Protein AF-0000000084652937 (afdb_homodimer)

Radius of gyration: 17.74 Å; Cα contacts (8 Å, |Δi|>4): 341; chains: 2; bounding box: 46×46×36 Å

Organism: NCBI:txid1294263

Sequence (188 aa):
MKVIYKITYPNGKIYIGKDLTDSINYFGSANSKLIEKDFTREERRDFTIRKQILWESETATDEEVSRKEVEYIKYYNSNNPEVGYNQWPKFKGTMKVIYKITYPNGKIYIGKDLTDSINYFGSANSKLIEKDFTREERRDFTIRKQILWESETATDEEVSRKEVEYIKYYNSNNPEVGYNQWPKFKGT

Structure (mmCIF, N/CA/C/O backbone):
data_AF-0000000084652937-model_v1
#
loop_
_entity.id
_entity.type
_entity.pdbx_description
1 polymer 'GIY-YIG domain-containing protein'
#
loop_
_atom_site.group_PDB
_atom_site.id
_atom_site.type_symbol
_atom_site.label_atom_id
_atom_site.label_alt_id
_atom_site.label_comp_id
_atom_site.label_asym_id
_atom_site.label_entity_id
_atom_site.label_seq_id
_atom_site.pdbx_PDB_ins_code
_atom_site.Cartn_x
_atom_site.Cartn_y
_atom_site.Cartn_z
_atom_site.occupancy
_atom_site.B_iso_or_equiv
_atom_site.auth_seq_id
_atom_site.auth_comp_id
_atom_site.auth_asym_id
_atom_site.auth_atom_id
_atom_site.pdbx_PDB_model_num
ATOM 1 N N . MET A 1 1 ? 12.133 10.164 10.008 1 93.44 1 MET A N 1
ATOM 2 C CA . MET A 1 1 ? 11.289 11.242 9.508 1 93.44 1 MET A CA 1
ATOM 3 C C . MET A 1 1 ? 9.812 10.906 9.688 1 93.44 1 MET A C 1
ATOM 5 O O . MET A 1 1 ? 9.383 9.789 9.383 1 93.44 1 MET A O 1
ATOM 9 N N . LYS A 1 2 ? 9.055 11.789 10.336 1 98 2 LYS A N 1
ATOM 10 C CA . LYS A 1 2 ? 7.609 11.617 10.492 1 98 2 LYS A CA 1
ATOM 11 C C . LYS A 1 2 ? 6.852 12.297 9.352 1 98 2 LYS A C 1
ATOM 13 O O . LYS A 1 2 ? 7.227 13.383 8.906 1 98 2 LYS A O 1
ATOM 18 N N . VAL A 1 3 ? 5.793 11.609 8.906 1 98.44 3 VAL A N 1
ATOM 19 C CA . VAL A 1 3 ? 5.137 12.172 7.727 1 98.44 3 VAL A CA 1
ATOM 20 C C . VAL A 1 3 ? 3.621 12.109 7.902 1 98.44 3 VAL A C 1
ATOM 22 O O . VAL A 1 3 ? 3.111 11.297 8.68 1 98.44 3 VAL A O 1
ATOM 25 N N . ILE A 1 4 ? 2.947 13.023 7.238 1 98.69 4 ILE A N 1
ATOM 26 C CA . ILE A 1 4 ? 1.533 12.938 6.891 1 98.69 4 ILE A CA 1
ATOM 27 C C . ILE A 1 4 ? 1.386 12.594 5.41 1 98.69 4 ILE A C 1
ATOM 29 O O . ILE A 1 4 ? 2.055 13.188 4.559 1 98.69 4 ILE A O 1
ATOM 33 N N . TYR A 1 5 ? 0.567 11.672 5.184 1 98.75 5 TYR A N 1
ATOM 34 C CA . TYR A 1 5 ? 0.435 11.242 3.795 1 98.75 5 TYR A CA 1
ATOM 35 C C . TYR A 1 5 ? -1.03 11.188 3.379 1 98.75 5 TYR A C 1
ATOM 37 O O . TYR A 1 5 ? -1.924 11.188 4.23 1 98.75 5 TYR A O 1
ATOM 45 N N . LYS A 1 6 ? -1.216 11.219 2.111 1 98.88 6 LYS A N 1
ATOM 46 C CA . LYS A 1 6 ? -2.506 11.047 1.451 1 98.88 6 LYS A CA 1
ATOM 47 C C . LYS A 1 6 ? -2.48 9.859 0.494 1 98.88 6 LYS A C 1
ATOM 49 O O . LYS A 1 6 ? -1.618 9.781 -0.384 1 98.88 6 LYS A O 1
ATOM 54 N N . ILE A 1 7 ? -3.344 8.945 0.73 1 98.75 7 ILE A N 1
ATOM 55 C CA . ILE A 1 7 ? -3.574 7.875 -0.233 1 98.75 7 ILE A CA 1
ATOM 56 C C . ILE A 1 7 ? -4.758 8.234 -1.131 1 98.75 7 ILE A C 1
ATOM 58 O O . ILE A 1 7 ? -5.789 8.703 -0.649 1 98.75 7 ILE A O 1
ATOM 62 N N . THR A 1 8 ? -4.582 8.102 -2.398 1 98.88 8 THR A N 1
ATOM 63 C CA . THR A 1 8 ? -5.676 8.219 -3.355 1 98.88 8 THR A CA 1
ATOM 64 C C . THR A 1 8 ? -6.012 6.867 -3.971 1 98.88 8 THR A C 1
ATOM 66 O O . THR A 1 8 ? -5.125 6.164 -4.461 1 98.88 8 THR A O 1
ATOM 69 N N . TYR A 1 9 ? -7.25 6.57 -3.926 1 98.69 9 TYR A N 1
ATOM 70 C CA . TYR A 1 9 ? -7.73 5.289 -4.426 1 98.69 9 TYR A CA 1
ATOM 71 C C . TYR A 1 9 ? -8.281 5.426 -5.84 1 98.69 9 TYR A C 1
ATOM 73 O O . TYR A 1 9 ? -8.461 6.539 -6.34 1 98.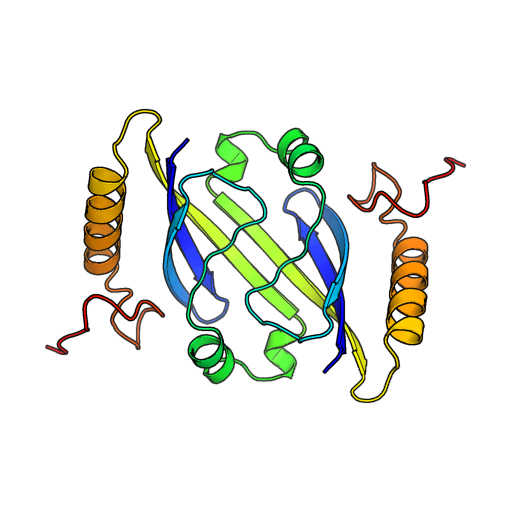69 9 TYR A O 1
ATOM 81 N N . PRO A 1 10 ? -8.555 4.289 -6.516 1 98.5 10 PRO A N 1
ATOM 82 C CA . PRO A 1 10 ? -8.992 4.328 -7.914 1 98.5 10 PRO A CA 1
ATOM 83 C C . PRO A 1 10 ? -10.305 5.094 -8.102 1 98.5 10 PRO A C 1
ATOM 85 O O . PRO A 1 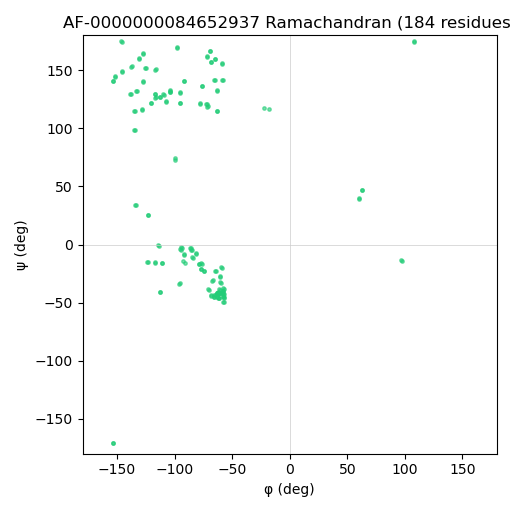10 ? -10.531 5.68 -9.156 1 98.5 10 PRO A O 1
ATOM 88 N N . ASN A 1 11 ? -11.141 5.145 -7.129 1 98.38 11 ASN A N 1
ATOM 89 C CA . ASN A 1 11 ? -12.422 5.824 -7.242 1 98.38 11 ASN A CA 1
ATOM 90 C C . ASN A 1 11 ? -12.305 7.312 -6.93 1 98.38 11 ASN A C 1
ATOM 92 O O . ASN A 1 11 ? -13.305 8.031 -6.922 1 98.38 11 ASN A O 1
ATOM 96 N N . GLY A 1 12 ? -11.125 7.711 -6.562 1 98.69 12 GLY A N 1
ATOM 97 C CA . GLY A 1 12 ? -10.875 9.117 -6.301 1 98.69 12 GLY A CA 1
ATOM 98 C C . GLY A 1 12 ? -10.961 9.477 -4.828 1 98.69 12 GLY A C 1
ATOM 99 O O . GLY A 1 12 ? -10.531 10.555 -4.418 1 98.69 12 GLY A O 1
ATOM 100 N N . LYS A 1 13 ? -11.516 8.547 -4.031 1 98.69 13 LYS A N 1
ATOM 101 C CA . LYS A 1 13 ? -11.547 8.82 -2.598 1 98.69 13 LYS A CA 1
ATOM 102 C C . LYS A 1 13 ? -10.141 8.805 -2 1 98.69 13 LYS A C 1
ATOM 104 O O . LYS A 1 13 ? -9.219 8.234 -2.586 1 98.69 13 LYS A O 1
ATOM 109 N N . ILE A 1 14 ? -10.031 9.477 -0.889 1 98.88 14 ILE A N 1
ATOM 110 C CA . ILE A 1 14 ? -8.703 9.648 -0.315 1 98.88 14 ILE A CA 1
ATOM 111 C C . ILE A 1 14 ? -8.711 9.195 1.144 1 98.88 14 ILE A C 1
ATOM 113 O O . ILE A 1 14 ? -9.773 8.984 1.73 1 98.88 14 ILE A O 1
ATOM 117 N N . TYR A 1 15 ? -7.562 8.992 1.696 1 98.88 15 TYR A N 1
ATOM 118 C CA . TYR A 1 15 ? -7.289 8.75 3.109 1 98.88 15 TYR A CA 1
ATOM 119 C C . TYR A 1 15 ? -6.051 9.508 3.566 1 98.88 15 TYR A C 1
ATOM 121 O O . TYR A 1 15 ? -5.02 9.492 2.893 1 98.88 15 TYR A O 1
ATOM 129 N N . ILE A 1 16 ? -6.25 10.18 4.617 1 98.88 16 ILE A N 1
ATOM 130 C CA . ILE A 1 16 ? -5.133 10.898 5.227 1 98.88 16 ILE A CA 1
ATOM 131 C C . ILE A 1 16 ? -4.652 10.148 6.469 1 98.88 16 ILE A C 1
ATOM 133 O O . ILE A 1 16 ? -5.457 9.797 7.336 1 98.88 16 ILE A O 1
ATOM 137 N N . GLY A 1 17 ? -3.371 9.945 6.562 1 98.44 17 GLY A N 1
ATOM 138 C CA . GLY A 1 17 ? -2.803 9.289 7.73 1 98.44 17 GLY A CA 1
ATOM 139 C C . GLY A 1 17 ? -1.423 9.805 8.094 1 98.44 17 GLY A C 1
ATOM 140 O O . GLY A 1 17 ? -0.897 10.703 7.43 1 98.44 17 GLY A O 1
ATOM 141 N N . LYS A 1 18 ? -0.921 9.312 9.203 1 98.25 18 LYS A N 1
ATOM 142 C CA . LYS A 1 18 ? 0.437 9.641 9.633 1 98.25 18 LYS A CA 1
ATOM 143 C C . LYS A 1 18 ? 1.312 8.391 9.672 1 98.25 18 LYS A C 1
ATOM 145 O O . LYS A 1 18 ? 0.808 7.273 9.836 1 98.25 18 LYS A O 1
ATOM 150 N N . ASP A 1 19 ? 2.551 8.508 9.461 1 97.31 19 ASP A N 1
ATOM 151 C CA . ASP A 1 19 ? 3.58 7.484 9.586 1 97.31 19 ASP A CA 1
ATOM 152 C C . ASP A 1 19 ? 4.801 8.016 10.328 1 97.31 19 ASP A C 1
ATOM 154 O O . ASP A 1 19 ? 5.512 8.891 9.82 1 97.31 19 ASP A O 1
ATOM 158 N N . LEU A 1 20 ? 5.066 7.484 11.469 1 96.5 20 LEU A N 1
ATOM 159 C CA . LEU A 1 20 ? 6.133 7.988 12.328 1 96.5 20 LEU A CA 1
ATOM 160 C C . LEU A 1 20 ? 7.473 7.379 11.938 1 96.5 20 LEU A C 1
ATOM 162 O O . LEU A 1 20 ? 8.516 7.77 12.477 1 96.5 20 LEU A O 1
ATOM 166 N N . THR A 1 21 ? 7.527 6.457 11.016 1 92.75 21 THR A N 1
ATOM 167 C CA . THR A 1 21 ? 8.75 5.746 10.656 1 92.75 21 THR A CA 1
ATOM 168 C C . THR A 1 21 ? 9.133 6.02 9.211 1 92.75 21 THR A C 1
ATOM 170 O O . THR A 1 21 ? 10.25 5.703 8.781 1 92.75 21 THR A O 1
ATOM 173 N N . ASP A 1 22 ? 8.211 6.551 8.43 1 93.44 22 ASP A N 1
ATOM 174 C CA . ASP A 1 22 ? 8.422 6.875 7.02 1 93.44 22 ASP A CA 1
ATOM 175 C C . ASP A 1 22 ? 8.727 5.621 6.203 1 93.44 22 ASP A C 1
ATOM 177 O O . ASP A 1 22 ? 9.695 5.594 5.438 1 93.44 22 ASP A O 1
ATOM 181 N N . SER A 1 23 ? 7.98 4.633 6.395 1 92.62 23 SER A N 1
ATOM 182 C CA . SER A 1 23 ? 8.164 3.369 5.691 1 92.62 23 SER A CA 1
ATOM 183 C C . SER A 1 23 ? 7.656 3.461 4.254 1 92.62 23 SER A C 1
ATOM 185 O O . SER A 1 23 ? 6.527 3.893 4.012 1 92.62 23 SER A O 1
ATOM 187 N N . ILE A 1 24 ? 8.422 2.924 3.283 1 94.69 24 ILE A N 1
ATOM 188 C CA . ILE A 1 24 ? 8.055 2.994 1.874 1 94.69 24 ILE A CA 1
ATOM 189 C C . ILE A 1 24 ? 6.969 1.963 1.571 1 94.69 24 ILE A C 1
ATOM 191 O O . ILE A 1 24 ? 6.227 2.102 0.597 1 94.69 24 ILE A O 1
ATOM 195 N N . ASN A 1 25 ? 6.805 0.932 2.379 1 93.19 25 ASN A N 1
ATOM 196 C CA . ASN A 1 25 ? 5.84 -0.134 2.141 1 93.19 25 ASN A CA 1
ATOM 197 C C . ASN A 1 25 ? 4.523 0.127 2.873 1 93.19 25 ASN A C 1
ATOM 199 O O . ASN A 1 25 ? 3.559 -0.621 2.709 1 93.19 25 ASN A O 1
ATOM 203 N N . TYR A 1 26 ? 4.477 1.176 3.6 1 93.94 26 TYR A N 1
ATOM 204 C CA . TYR A 1 26 ? 3.277 1.453 4.379 1 93.94 26 TYR A CA 1
ATOM 205 C C . TYR A 1 26 ? 2.344 2.395 3.627 1 93.94 26 TYR A C 1
ATOM 207 O O . TYR A 1 26 ? 2.695 3.547 3.363 1 93.94 26 TYR A O 1
ATOM 215 N N . PHE A 1 27 ? 1.135 1.929 3.406 1 94.88 27 PHE A N 1
ATOM 216 C CA . PHE A 1 27 ? 0.186 2.719 2.631 1 94.88 27 PHE A CA 1
ATOM 217 C C . PHE A 1 27 ? -1.087 2.975 3.428 1 94.88 27 PHE A C 1
ATOM 219 O O . PHE A 1 27 ? -2.174 3.082 2.857 1 94.88 27 PHE A O 1
ATOM 226 N N . GLY A 1 28 ? -0.965 2.943 4.73 1 90.31 28 GLY A N 1
ATOM 227 C CA . GLY A 1 28 ? -2.064 3.41 5.562 1 90.31 28 GLY A CA 1
ATOM 228 C C . GLY A 1 28 ? -2.795 2.287 6.273 1 90.31 28 GLY A C 1
ATOM 229 O O . GLY A 1 28 ? -2.508 1.109 6.043 1 90.31 28 GLY A O 1
ATOM 230 N N . SER A 1 29 ? -3.715 2.748 7.113 1 92.75 29 SER A N 1
ATOM 231 C CA . SER A 1 29 ? -4.504 1.842 7.941 1 92.75 29 SER A CA 1
ATOM 232 C C . SER A 1 29 ? -5.984 2.199 7.898 1 92.75 29 SER A C 1
ATOM 234 O O . SER A 1 29 ? -6.672 2.145 8.922 1 92.75 29 SER A O 1
ATOM 236 N N . ALA A 1 30 ? -6.324 2.652 6.734 1 96.38 30 ALA A N 1
ATOM 237 C CA . ALA A 1 30 ? -7.754 2.902 6.57 1 96.38 30 ALA A CA 1
ATOM 238 C C . ALA A 1 30 ? -8.562 1.63 6.801 1 96.38 30 ALA A C 1
ATOM 240 O O . ALA A 1 30 ? -8.031 0.522 6.691 1 96.38 30 ALA A O 1
ATOM 241 N N . ASN A 1 31 ? -9.867 1.858 7.184 1 97 31 ASN A N 1
ATOM 242 C CA . ASN A 1 31 ? -10.742 0.712 7.418 1 97 31 ASN A CA 1
ATOM 243 C C . ASN A 1 31 ? -10.945 -0.105 6.145 1 97 31 ASN A C 1
ATOM 245 O O . ASN A 1 31 ? -11.586 0.359 5.199 1 97 31 ASN A O 1
ATOM 249 N N . SER A 1 32 ? -10.477 -1.325 6.141 1 96.38 32 SER A N 1
ATOM 250 C CA . SER A 1 32 ? -10.516 -2.176 4.953 1 96.38 32 SER A CA 1
ATOM 251 C C . SER A 1 32 ? -11.945 -2.439 4.504 1 96.38 32 SER A C 1
ATOM 253 O O . SER A 1 32 ? -12.234 -2.436 3.307 1 96.38 32 SER A O 1
ATOM 255 N N . LYS A 1 33 ? -12.797 -2.684 5.469 1 95.81 33 LYS A N 1
ATOM 256 C CA . LYS A 1 33 ? -14.18 -3.012 5.141 1 95.81 33 LYS A CA 1
ATOM 257 C C . LYS A 1 33 ? -14.859 -1.866 4.395 1 95.81 33 LYS A C 1
ATOM 259 O O . LYS A 1 33 ? -15.641 -2.098 3.469 1 95.81 33 LYS A O 1
ATOM 264 N N . LEU A 1 34 ? -14.531 -0.671 4.812 1 97 34 LEU A N 1
ATOM 265 C CA . LEU A 1 34 ? -15.102 0.497 4.148 1 97 34 LEU A CA 1
ATOM 266 C C . LEU A 1 34 ? -14.609 0.6 2.711 1 97 34 LEU A C 1
ATOM 268 O O . LEU A 1 34 ? -15.391 0.873 1.799 1 97 34 LEU A O 1
ATOM 272 N N . ILE A 1 35 ? -13.32 0.404 2.52 1 97.88 35 ILE A N 1
ATOM 273 C CA . ILE A 1 35 ? -12.742 0.492 1.184 1 97.88 35 ILE A CA 1
ATOM 274 C C . ILE A 1 35 ? -13.305 -0.625 0.305 1 97.88 35 ILE A C 1
ATOM 276 O O . ILE A 1 35 ? -13.711 -0.383 -0.833 1 97.88 35 ILE A O 1
ATOM 280 N N . GLU A 1 36 ? -13.383 -1.808 0.843 1 97.12 36 GLU A N 1
ATOM 281 C CA . GLU A 1 36 ? -13.828 -2.98 0.099 1 97.12 36 GLU A CA 1
ATOM 282 C C . GLU A 1 36 ? -15.25 -2.795 -0.425 1 97.12 36 GLU A C 1
ATOM 284 O O . GLU A 1 36 ? -15.586 -3.283 -1.505 1 97.12 36 GLU A O 1
ATOM 289 N N . LYS A 1 37 ? -16.031 -2.076 0.317 1 97.25 37 LYS A N 1
ATOM 290 C CA . LYS A 1 37 ? -17.422 -1.853 -0.077 1 97.25 37 LYS A CA 1
ATOM 291 C C . LYS A 1 37 ? -17.5 -1.046 -1.37 1 97.25 37 LYS A C 1
ATOM 293 O O . LYS A 1 37 ? -18.484 -1.141 -2.105 1 97.25 37 LYS A O 1
ATOM 298 N N . ASP A 1 38 ? -16.484 -0.311 -1.677 1 98.06 38 ASP A N 1
ATOM 299 C CA . ASP A 1 38 ? -16.547 0.615 -2.805 1 98.06 38 ASP A CA 1
ATOM 300 C C . ASP A 1 38 ? -15.977 -0.025 -4.07 1 98.06 38 ASP A C 1
ATOM 302 O O . ASP A 1 38 ? -15.992 0.585 -5.141 1 98.06 38 ASP A O 1
ATOM 306 N N . PHE A 1 39 ? -15.445 -1.231 -3.986 1 98.12 39 PHE A N 1
ATOM 307 C CA . PHE A 1 39 ? -14.805 -1.869 -5.133 1 98.12 39 PHE A CA 1
ATOM 308 C C . PHE A 1 39 ? -15.281 -3.309 -5.285 1 98.12 39 PHE A C 1
ATOM 310 O O . PHE A 1 39 ? -15.297 -4.07 -4.316 1 98.12 39 PHE A O 1
ATOM 317 N N . THR A 1 40 ? -15.641 -3.648 -6.484 1 97.56 40 THR A N 1
ATOM 318 C CA . THR A 1 40 ? -15.992 -5.035 -6.773 1 97.56 40 THR A CA 1
ATOM 319 C C . THR A 1 40 ? -14.758 -5.93 -6.711 1 97.56 40 THR A C 1
ATOM 321 O O . THR A 1 40 ? -13.625 -5.434 -6.695 1 97.56 40 THR A O 1
ATOM 324 N N . ARG A 1 41 ? -15.016 -7.207 -6.68 1 95.5 41 ARG A N 1
ATOM 325 C CA . ARG A 1 41 ? -13.914 -8.164 -6.691 1 95.5 41 ARG A CA 1
ATOM 326 C C . ARG A 1 41 ? -13.047 -7.984 -7.934 1 95.5 41 ARG A C 1
ATOM 328 O O . ARG A 1 41 ? -11.812 -8.047 -7.852 1 95.5 41 ARG A O 1
ATOM 335 N N . GLU A 1 42 ? -13.664 -7.773 -8.992 1 97.19 42 GLU A N 1
ATOM 336 C CA . GLU A 1 42 ? -12.938 -7.574 -10.25 1 97.19 42 GLU A CA 1
ATOM 337 C C . GLU A 1 42 ? -12.055 -6.332 -10.18 1 97.19 42 GLU A C 1
ATOM 339 O O . GLU A 1 42 ? -10.898 -6.367 -10.609 1 97.19 42 GLU A O 1
ATOM 344 N N . GLU A 1 43 ? -12.57 -5.289 -9.609 1 97.75 43 GLU A N 1
ATOM 345 C CA . GLU A 1 43 ? -11.812 -4.043 -9.484 1 97.75 43 GLU A CA 1
ATOM 346 C C . GLU A 1 43 ? -10.625 -4.203 -8.547 1 97.75 43 GLU A C 1
ATOM 348 O O . GLU A 1 43 ? -9.578 -3.588 -8.75 1 97.75 43 GLU A O 1
ATOM 353 N N . ARG A 1 44 ? -10.773 -5.039 -7.609 1 96.94 44 ARG A N 1
ATOM 354 C CA . ARG A 1 44 ? -9.727 -5.238 -6.613 1 96.94 44 ARG A CA 1
ATOM 355 C C . ARG A 1 44 ? -8.594 -6.082 -7.18 1 96.94 44 ARG A C 1
ATOM 357 O O . ARG A 1 44 ? -7.504 -6.141 -6.598 1 96.94 44 ARG A O 1
ATOM 364 N N . ARG A 1 45 ? -8.82 -6.75 -8.273 1 97.38 45 ARG A N 1
ATOM 365 C CA . ARG A 1 45 ? -7.812 -7.621 -8.859 1 97.38 45 ARG A CA 1
ATOM 366 C C . ARG A 1 45 ? -6.715 -6.809 -9.539 1 97.38 45 ARG A C 1
ATOM 368 O O . ARG A 1 45 ? -5.652 -7.34 -9.859 1 97.38 45 ARG A O 1
ATOM 375 N N . ASP A 1 46 ? -7.031 -5.66 -9.883 1 98.31 46 ASP A N 1
ATOM 376 C CA . ASP A 1 46 ? -6.109 -4.676 -10.438 1 98.31 46 ASP A CA 1
ATOM 377 C C . ASP A 1 46 ? -6.309 -3.309 -9.789 1 98.31 46 ASP A C 1
ATOM 379 O O . ASP A 1 46 ? -7.219 -2.564 -10.164 1 98.31 46 ASP A O 1
ATOM 383 N N . PHE A 1 47 ? -5.453 -3.021 -8.82 1 98.31 47 PHE A N 1
ATOM 384 C CA . PHE A 1 47 ? -5.676 -1.946 -7.863 1 98.31 47 PHE A CA 1
ATOM 385 C C . PHE A 1 47 ? -4.461 -1.026 -7.793 1 98.31 47 PHE 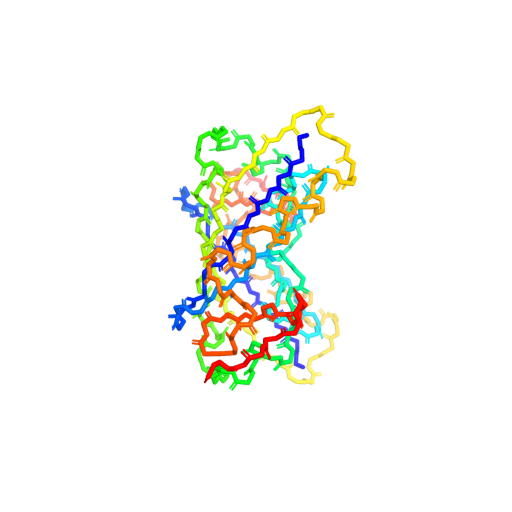A C 1
ATOM 387 O O . PHE A 1 47 ? -3.365 -1.465 -7.438 1 98.31 47 PHE A O 1
ATOM 394 N N . THR A 1 48 ? -4.66 0.248 -8.18 1 98.5 48 THR A N 1
ATOM 395 C CA . THR A 1 48 ? -3.576 1.226 -8.156 1 98.5 48 THR A CA 1
ATOM 396 C C . THR A 1 48 ? -3.848 2.303 -7.109 1 98.5 48 THR A C 1
ATOM 398 O O . THR A 1 48 ? -4.938 2.877 -7.07 1 98.5 48 THR A O 1
ATOM 401 N N . ILE A 1 49 ? -2.859 2.51 -6.234 1 98.5 49 ILE A N 1
ATOM 402 C CA . ILE A 1 49 ? -3.018 3.594 -5.27 1 98.5 49 ILE A CA 1
ATOM 403 C C . ILE A 1 49 ? -1.822 4.539 -5.355 1 98.5 49 ILE A C 1
ATOM 405 O O . ILE A 1 49 ? -0.738 4.145 -5.789 1 98.5 49 ILE A O 1
ATOM 409 N N . ARG A 1 50 ? -2.104 5.727 -5.027 1 98.75 50 ARG A N 1
ATOM 410 C CA . ARG A 1 50 ? -1.096 6.781 -4.996 1 98.75 50 ARG A CA 1
ATOM 411 C C . ARG A 1 50 ? -0.911 7.324 -3.584 1 98.75 50 ARG A C 1
ATOM 413 O O . ARG A 1 50 ? -1.888 7.641 -2.902 1 98.75 50 ARG A O 1
ATOM 420 N N . LYS A 1 51 ? 0.346 7.328 -3.107 1 98.62 51 LYS A N 1
ATOM 421 C CA . LYS A 1 51 ? 0.703 7.926 -1.823 1 98.62 51 LYS A CA 1
ATOM 422 C C . LYS A 1 51 ? 1.475 9.227 -2.018 1 98.62 51 LYS A C 1
ATOM 424 O O . LYS A 1 51 ? 2.521 9.242 -2.668 1 98.62 51 LYS A O 1
ATOM 429 N N . GLN A 1 52 ? 0.955 10.297 -1.458 1 98.75 52 GLN A N 1
ATOM 430 C CA . GLN A 1 52 ? 1.626 11.586 -1.479 1 98.75 52 GLN A CA 1
ATOM 431 C C . GLN A 1 52 ? 1.979 12.047 -0.068 1 98.75 52 GLN A C 1
ATOM 433 O O . GLN A 1 52 ? 1.139 12.008 0.832 1 98.75 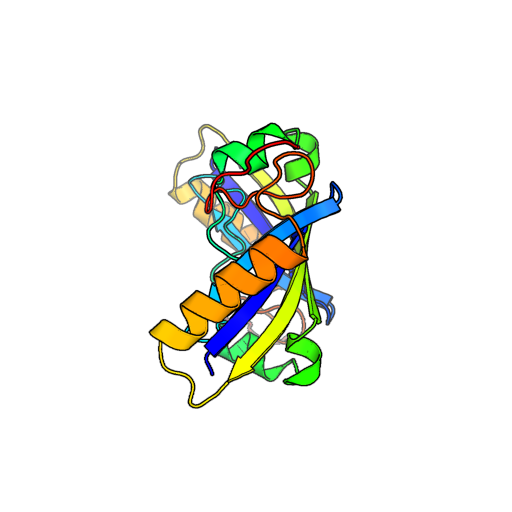52 GLN A O 1
ATOM 438 N N . ILE A 1 53 ? 3.17 12.406 0.104 1 98.56 53 ILE A N 1
ATOM 439 C CA . ILE A 1 53 ? 3.562 13.016 1.369 1 98.56 53 ILE A CA 1
ATOM 440 C C . ILE A 1 53 ? 3.115 14.477 1.398 1 98.56 53 ILE A C 1
ATOM 442 O O . ILE A 1 53 ? 3.512 15.273 0.542 1 98.56 53 ILE A O 1
ATOM 446 N N . LEU A 1 54 ? 2.354 14.812 2.312 1 98.62 54 LEU A N 1
ATOM 447 C CA . LEU A 1 54 ? 1.781 16.156 2.42 1 98.62 54 LEU A CA 1
ATOM 448 C C . LEU A 1 54 ? 2.617 17.031 3.348 1 98.62 54 LEU A C 1
ATOM 450 O O . LEU A 1 54 ? 2.629 18.25 3.205 1 98.62 54 LEU A O 1
ATOM 454 N N . TRP A 1 55 ? 3.189 16.469 4.328 1 98.5 55 TRP A N 1
ATOM 455 C CA . TRP A 1 55 ? 3.963 17.141 5.375 1 98.5 55 TRP A CA 1
ATOM 456 C C . TRP A 1 55 ? 5 16.188 5.969 1 98.5 55 TRP A C 1
ATOM 458 O O . TRP A 1 55 ? 4.738 14.992 6.125 1 98.5 55 TRP A O 1
ATOM 468 N N . GLU A 1 56 ? 6.141 16.656 6.258 1 98.19 56 GLU A N 1
ATOM 469 C CA . GLU A 1 56 ? 7.164 15.836 6.898 1 98.19 56 GLU A CA 1
ATOM 470 C C . GLU A 1 56 ? 8.016 16.656 7.855 1 98.19 56 GLU A C 1
ATOM 472 O O . GLU A 1 56 ? 8.188 17.859 7.656 1 98.19 56 GLU A O 1
ATOM 477 N N . SER A 1 57 ? 8.477 16.016 8.898 1 98.06 57 SER A N 1
ATOM 478 C CA . SER A 1 57 ? 9.32 16.656 9.898 1 98.06 57 SER A CA 1
ATOM 479 C C . SER A 1 57 ? 10.258 15.656 10.562 1 98.06 57 SER A C 1
ATOM 481 O O . SER A 1 57 ? 9.844 14.547 10.906 1 98.06 57 SER A O 1
ATOM 483 N N . GLU A 1 58 ? 11.438 16.125 10.852 1 97.06 58 GLU A N 1
ATOM 484 C CA . GLU A 1 58 ? 12.406 15.32 11.586 1 97.06 58 GLU A CA 1
ATOM 485 C C . GLU A 1 58 ? 12.289 15.547 13.094 1 97.06 58 GLU A C 1
ATOM 487 O O . GLU A 1 58 ? 12.758 14.734 13.891 1 97.06 58 GLU A O 1
ATOM 492 N N . THR A 1 59 ? 11.625 16.594 13.453 1 97.69 59 THR A N 1
ATOM 493 C CA . THR A 1 59 ? 11.781 17.031 14.836 1 97.69 59 THR A CA 1
ATOM 494 C C . THR A 1 59 ? 10.43 17.094 15.539 1 97.69 59 THR A C 1
ATOM 496 O O . THR A 1 59 ? 10.359 17.172 16.766 1 97.69 59 THR A O 1
ATOM 499 N N . ALA A 1 60 ? 9.391 17.062 14.758 1 98 60 ALA A N 1
ATOM 500 C CA . ALA A 1 60 ? 8.062 17.203 15.359 1 98 60 ALA A CA 1
ATOM 501 C C . ALA A 1 60 ? 7.816 16.109 16.391 1 98 60 ALA A C 1
ATOM 503 O O . ALA A 1 60 ? 8.219 14.961 16.203 1 98 60 ALA A O 1
ATOM 504 N N . THR A 1 61 ? 7.164 16.5 17.469 1 98.19 61 THR A N 1
ATOM 505 C CA . THR A 1 61 ? 6.715 15.508 18.453 1 98.19 61 THR A CA 1
ATOM 506 C C . THR A 1 61 ? 5.547 14.695 17.891 1 98.19 61 THR A C 1
ATOM 508 O O . THR A 1 61 ? 4.902 15.109 16.938 1 98.19 61 THR A O 1
ATOM 511 N N . ASP A 1 62 ? 5.309 13.562 18.516 1 97.56 62 ASP A N 1
ATOM 512 C CA . ASP A 1 62 ? 4.18 12.742 18.094 1 97.56 62 ASP A CA 1
ATOM 513 C C . ASP A 1 62 ? 2.867 13.523 18.188 1 97.56 62 ASP A C 1
ATOM 515 O O . ASP A 1 62 ? 1.982 13.367 17.344 1 97.56 62 ASP A O 1
ATOM 519 N N . GLU A 1 63 ? 2.758 14.305 19.172 1 97.94 63 GLU A N 1
ATOM 520 C CA . GLU A 1 63 ? 1.559 15.117 19.359 1 97.94 63 GLU A CA 1
ATOM 521 C C . GLU A 1 63 ? 1.389 16.109 18.219 1 97.94 63 GLU A C 1
ATOM 523 O O . GLU A 1 63 ? 0.275 16.328 17.734 1 97.94 63 GLU A O 1
ATOM 528 N N . GLU A 1 64 ? 2.424 16.734 17.875 1 98.25 64 GLU A N 1
ATOM 529 C CA . GLU A 1 64 ? 2.393 17.672 16.75 1 98.25 64 GLU A CA 1
ATOM 530 C C . GLU A 1 64 ? 1.979 16.984 15.453 1 98.25 64 GLU A C 1
ATOM 532 O O . GLU A 1 64 ? 1.194 17.531 14.68 1 98.25 64 GLU A O 1
ATOM 537 N N . VAL A 1 65 ? 2.482 15.844 15.242 1 98.38 65 VAL A N 1
ATOM 538 C CA . VAL A 1 65 ? 2.145 15.07 14.047 1 98.38 65 VAL A CA 1
ATOM 539 C C . VAL A 1 65 ? 0.653 14.742 14.055 1 98.38 65 VAL A C 1
ATOM 541 O O . VAL A 1 65 ? -0.023 14.891 13.031 1 98.38 65 VAL A O 1
ATOM 544 N N . SER A 1 66 ? 0.163 14.367 15.172 1 98.06 66 SER A N 1
ATOM 545 C CA . SER A 1 66 ? -1.255 14.039 15.289 1 98.06 66 SER A CA 1
ATOM 546 C C . SER A 1 66 ? -2.127 15.258 14.992 1 98.06 66 SER A C 1
ATOM 548 O O . SER A 1 66 ? -3.168 15.141 14.344 1 98.06 66 SER A O 1
ATOM 550 N N . ARG A 1 67 ? -1.696 16.328 15.5 1 98.06 67 ARG A N 1
ATOM 551 C CA . ARG A 1 67 ? -2.434 17.562 15.227 1 98.06 67 ARG A CA 1
ATOM 552 C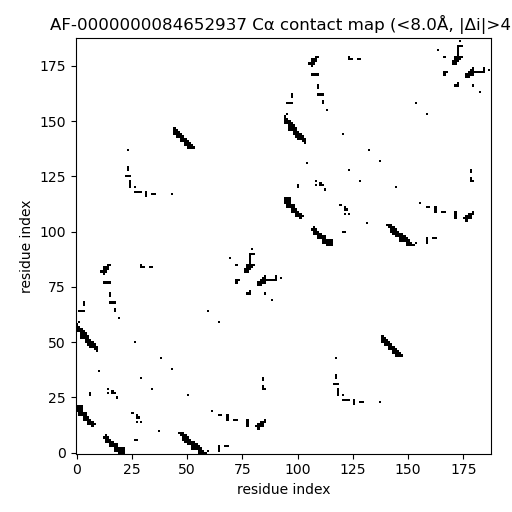 C . ARG A 1 67 ? -2.443 17.875 13.734 1 98.06 67 ARG A C 1
ATOM 554 O O . ARG A 1 67 ? -3.477 18.25 13.18 1 98.06 67 ARG A O 1
ATOM 561 N N . LYS A 1 68 ? -1.291 17.766 13.102 1 98.44 68 LYS A N 1
ATOM 562 C CA . LYS A 1 68 ? -1.193 17.984 11.664 1 98.44 68 LYS A CA 1
ATOM 563 C C . LYS A 1 68 ? -2.115 17.031 10.898 1 98.44 68 LYS A C 1
ATOM 565 O O . LYS A 1 68 ? -2.756 17.438 9.922 1 98.44 68 LYS A O 1
ATOM 570 N N . GLU A 1 69 ? -2.156 15.828 11.359 1 98.5 69 GLU A N 1
ATOM 571 C CA . GLU A 1 69 ? -3.027 14.852 10.711 1 98.5 69 GLU A CA 1
ATOM 572 C C . GLU A 1 69 ? -4.477 15.328 10.695 1 98.5 69 GLU A C 1
ATOM 574 O O . GLU A 1 69 ? -5.129 15.312 9.648 1 98.5 69 GLU A O 1
ATOM 579 N N . VAL A 1 70 ? -4.938 15.75 11.836 1 98.38 70 VAL A N 1
ATOM 580 C CA . VAL A 1 70 ? -6.316 16.203 11.961 1 98.38 70 VAL A CA 1
ATOM 581 C C . VAL A 1 70 ? -6.539 17.438 11.07 1 98.38 70 VAL A C 1
ATOM 583 O O . VAL A 1 70 ? -7.57 17.547 10.406 1 98.38 70 VAL A O 1
ATOM 586 N N . GLU A 1 71 ? -5.617 18.328 11.055 1 98.5 71 GLU A N 1
ATOM 587 C CA . GLU A 1 71 ? -5.695 19.5 10.203 1 98.5 71 GLU A CA 1
ATOM 588 C C . GLU A 1 71 ? -5.855 19.109 8.734 1 98.5 71 GLU A C 1
ATOM 590 O O . GLU A 1 71 ? -6.691 19.688 8.023 1 98.5 71 GLU A O 1
ATOM 595 N N . TYR A 1 72 ? -5.098 18.172 8.289 1 98.81 72 TYR A N 1
ATOM 596 C CA . TYR A 1 72 ? -5.148 17.766 6.891 1 98.81 72 TYR A CA 1
ATOM 597 C C . TYR A 1 72 ? -6.441 17.016 6.594 1 98.81 72 TYR A C 1
ATOM 599 O O . TYR A 1 72 ? -7.02 17.172 5.512 1 98.81 72 TYR A O 1
ATOM 607 N N . ILE A 1 73 ? -6.902 16.172 7.559 1 98.75 73 ILE A N 1
ATOM 608 C CA . ILE A 1 73 ? -8.164 15.469 7.371 1 98.75 73 ILE A CA 1
ATOM 609 C C . ILE A 1 73 ? -9.289 16.484 7.141 1 98.75 73 ILE A C 1
ATOM 611 O O . ILE A 1 73 ? -10.094 16.328 6.219 1 98.75 73 ILE A O 1
ATOM 615 N N . LYS A 1 74 ? -9.297 17.484 7.926 1 98.19 74 LYS A N 1
ATOM 616 C CA . LYS A 1 74 ? -10.32 18.516 7.797 1 98.19 74 LYS A CA 1
ATOM 617 C C . LYS A 1 74 ? -10.141 19.312 6.5 1 98.19 74 LYS A C 1
ATOM 619 O O . LYS A 1 74 ? -11.117 19.594 5.801 1 98.19 74 LYS A O 1
ATOM 624 N N . TYR A 1 75 ? -8.93 19.656 6.215 1 98.5 75 TYR A N 1
ATOM 625 C CA . TYR A 1 75 ? -8.641 20.438 5.02 1 98.5 75 TYR A CA 1
ATOM 626 C C . TYR A 1 75 ? -9.117 19.719 3.766 1 98.5 75 TYR A C 1
ATOM 628 O O . TYR A 1 75 ? -9.734 20.328 2.887 1 98.5 75 TYR A O 1
ATOM 636 N N . TYR A 1 76 ? -8.914 18.469 3.672 1 98.69 76 TYR A N 1
ATOM 637 C CA . TYR A 1 76 ? -9.25 17.688 2.488 1 98.69 76 TYR A CA 1
ATOM 638 C C . TYR A 1 76 ? -10.656 17.109 2.598 1 98.69 76 TYR A C 1
ATOM 640 O O . TYR A 1 76 ? -11.141 16.469 1.667 1 98.69 76 TYR A O 1
ATOM 648 N N . ASN A 1 77 ? -11.227 17.25 3.781 1 98.5 77 ASN A N 1
ATOM 649 C CA . ASN A 1 77 ? -12.562 16.719 4.035 1 98.5 77 ASN A CA 1
ATOM 650 C C . ASN A 1 77 ? -12.617 15.203 3.836 1 98.5 77 ASN A C 1
ATOM 652 O O . ASN A 1 77 ? -13.586 14.688 3.285 1 98.5 77 ASN A O 1
ATOM 656 N N . SER A 1 78 ? -11.57 14.531 4.289 1 98.69 78 SER A N 1
ATOM 657 C CA . SER A 1 78 ? -11.469 13.102 4.02 1 98.69 78 SER A CA 1
ATOM 658 C C . SER A 1 78 ? -12.305 12.289 5.004 1 98.69 78 SER A C 1
ATOM 660 O O . SER A 1 78 ? -12.477 11.078 4.832 1 98.69 78 SER A O 1
ATOM 662 N N . ASN A 1 79 ? -12.836 12.906 6.004 1 98.5 79 ASN A N 1
ATOM 663 C CA . ASN A 1 79 ? -13.766 12.266 6.926 1 98.5 79 ASN A CA 1
ATOM 664 C C . ASN A 1 79 ? -15.195 12.281 6.387 1 98.5 79 ASN A C 1
ATOM 666 O O . ASN A 1 79 ? -16.094 11.672 6.969 1 98.5 79 ASN A O 1
ATOM 670 N N . ASN A 1 80 ? -15.453 13.031 5.348 1 98.44 80 ASN A N 1
ATOM 671 C CA . ASN A 1 80 ? -16.688 12.906 4.574 1 98.44 80 ASN A CA 1
ATOM 672 C C . ASN A 1 80 ? -16.703 11.625 3.756 1 98.44 80 ASN A C 1
ATOM 674 O O . ASN A 1 80 ? -15.867 11.43 2.871 1 98.44 80 ASN A O 1
ATOM 678 N N . PRO A 1 81 ? -17.672 10.773 4.031 1 97.31 81 PRO A N 1
ATOM 679 C CA . PRO A 1 81 ? -17.688 9.477 3.352 1 97.31 81 PRO A CA 1
ATOM 680 C C . PRO A 1 81 ? -17.781 9.609 1.833 1 97.31 81 PRO A C 1
ATOM 682 O O . PRO A 1 81 ? -17.406 8.68 1.11 1 97.31 81 PRO A O 1
ATOM 685 N N . GLU A 1 82 ? -18.203 10.711 1.349 1 97.69 82 GLU A N 1
ATOM 686 C CA . GLU A 1 82 ? -18.25 10.93 -0.094 1 97.69 82 GLU A CA 1
ATOM 687 C C . GLU A 1 82 ? -16.875 11.281 -0.651 1 97.69 82 GLU A C 1
ATOM 689 O O . GLU A 1 82 ? -16.641 11.164 -1.855 1 97.69 82 GLU A O 1
ATOM 694 N N . VAL A 1 83 ? -15.977 11.664 0.275 1 98.56 83 VAL A N 1
ATOM 695 C CA . VAL A 1 83 ? -14.688 12.195 -0.158 1 98.56 83 VAL A CA 1
ATOM 696 C C . VAL A 1 83 ? -13.57 11.219 0.223 1 98.56 83 VAL A C 1
ATOM 698 O O . VAL A 1 83 ? -12.617 11.031 -0.537 1 98.56 83 VAL A O 1
ATOM 701 N N . GLY A 1 84 ? -13.75 10.695 1.425 1 98.62 84 GLY A N 1
ATOM 702 C CA . GLY A 1 84 ? -12.617 9.891 1.865 1 98.62 84 GLY A CA 1
ATOM 703 C C . GLY A 1 84 ? -13.008 8.812 2.861 1 98.62 84 GLY A C 1
ATOM 704 O O . GLY A 1 84 ? -14.195 8.516 3.029 1 98.62 84 GLY A O 1
ATOM 705 N N . TYR A 1 85 ? -11.984 8.156 3.465 1 98.69 85 TYR A N 1
ATOM 706 C CA . TYR A 1 85 ? -12.203 6.961 4.277 1 98.69 85 TYR A CA 1
ATOM 707 C C . TYR A 1 85 ? -11.844 7.227 5.734 1 98.69 85 TYR A C 1
ATOM 709 O O . TYR A 1 85 ? -11.93 6.324 6.574 1 98.69 85 TYR A O 1
ATOM 717 N N . ASN A 1 86 ? -11.383 8.508 6 1 98.56 86 ASN A N 1
ATOM 718 C CA . ASN A 1 86 ? -11.164 8.797 7.41 1 98.56 86 ASN A CA 1
ATOM 719 C C . ASN A 1 86 ? -12.469 8.781 8.203 1 98.56 86 ASN A C 1
ATOM 721 O O . ASN A 1 86 ? -13.5 9.258 7.719 1 98.56 86 ASN A O 1
ATOM 725 N N . GLN A 1 87 ? -12.352 8.242 9.422 1 97.19 87 GLN A N 1
ATOM 726 C CA . GLN A 1 87 ? -13.562 8.109 10.234 1 97.19 87 GLN A CA 1
ATOM 727 C C . GLN A 1 87 ? -13.531 9.055 11.422 1 97.19 87 GLN A C 1
ATOM 729 O O . GLN A 1 87 ? -14.555 9.266 12.078 1 97.19 87 GLN A O 1
ATOM 734 N N . TRP A 1 88 ? -12.344 9.5 11.633 1 94.88 88 TRP A N 1
ATOM 735 C CA . TRP A 1 88 ? -12.195 10.453 12.727 1 94.88 88 TRP A CA 1
ATOM 736 C C . TRP A 1 88 ? -11.477 11.711 12.242 1 94.88 88 TRP A C 1
ATOM 738 O O . TRP A 1 88 ? -10.484 11.633 11.523 1 94.88 88 TRP A O 1
ATOM 748 N N . PRO A 1 89 ? -11.867 12.875 12.672 1 95.31 89 PRO A N 1
ATOM 749 C CA . PRO A 1 89 ? -13.07 13.172 13.445 1 95.31 89 PRO A CA 1
ATOM 750 C C . PRO A 1 89 ? -14.359 12.891 12.672 1 95.31 89 PRO A C 1
ATOM 752 O O . PRO A 1 89 ? -14.328 12.773 11.445 1 95.31 89 PRO A O 1
ATOM 755 N N . LYS A 1 90 ? -15.43 12.727 13.344 1 94.44 90 LYS A N 1
ATOM 756 C CA . LYS A 1 90 ? -16.703 12.422 12.703 1 94.44 90 LYS A CA 1
ATOM 757 C C . LYS A 1 90 ? -17.156 13.562 11.797 1 94.44 90 LYS A C 1
ATOM 759 O O . LYS A 1 90 ? -17.031 14.734 12.156 1 94.44 90 LYS A O 1
ATOM 764 N N . PHE A 1 91 ? -17.531 13.102 10.633 1 92.81 91 PHE A N 1
ATOM 765 C CA . PHE A 1 91 ? -18.062 14.078 9.695 1 92.81 91 PHE A CA 1
ATOM 766 C C . PHE A 1 91 ? -19.453 14.547 10.125 1 92.81 91 PHE A C 1
ATOM 768 O O . PHE A 1 91 ? -20.328 13.734 10.398 1 92.81 91 PHE A O 1
ATOM 775 N N . LYS A 1 92 ? -19.609 15.828 10.352 1 87.19 92 LYS A N 1
ATOM 776 C CA . LYS A 1 92 ? -20.906 16.406 10.664 1 87.19 92 LYS A CA 1
ATOM 777 C C . LYS A 1 92 ? -21.531 17.062 9.43 1 87.19 92 LYS A C 1
ATOM 779 O O . LYS A 1 92 ? -21 18.047 8.906 1 87.19 92 LYS A O 1
ATOM 784 N N . GLY A 1 93 ? -22.031 16.266 8.484 1 71.81 93 GLY A N 1
ATOM 785 C CA . GLY A 1 93 ? -22.688 16.766 7.289 1 71.81 93 GLY A CA 1
ATOM 786 C C . GLY A 1 93 ? -23.234 18.172 7.449 1 71.81 93 GLY A C 1
ATOM 787 O O . GLY A 1 93 ? -23.594 18.578 8.562 1 71.81 93 GLY A O 1
ATOM 788 N N . THR A 1 94 ? -22.719 19.125 6.656 1 52.78 94 THR A N 1
ATOM 789 C CA . THR A 1 94 ? -23.516 20.344 6.621 1 52.78 94 THR A CA 1
ATOM 790 C C . THR A 1 94 ? -24.859 20.078 5.953 1 52.78 94 THR A C 1
AT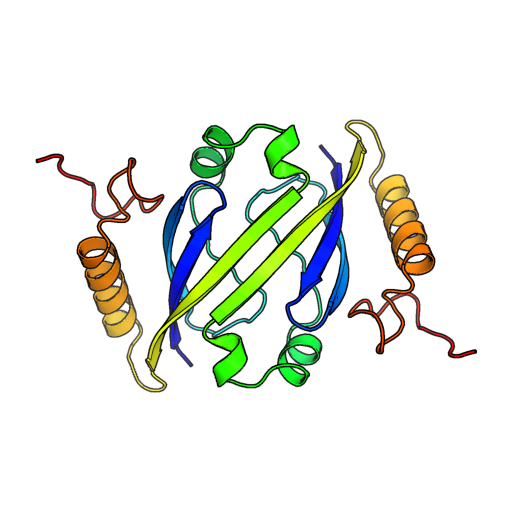OM 792 O O . THR A 1 94 ? -24.984 19.172 5.133 1 52.78 94 THR A O 1
ATOM 795 N N . MET B 1 1 ? -10.047 -15.836 1.074 1 93.38 1 MET B N 1
ATOM 796 C CA . MET B 1 1 ? -9.438 -16.094 -0.229 1 93.38 1 MET B CA 1
ATOM 797 C C . MET B 1 1 ? -7.934 -15.867 -0.185 1 93.38 1 MET B C 1
ATOM 799 O O . MET B 1 1 ? -7.469 -14.875 0.371 1 93.38 1 MET B O 1
ATOM 803 N N . LYS B 1 2 ? -7.145 -16.859 -0.609 1 98 2 LYS B N 1
ATOM 804 C CA . LYS B 1 2 ? -5.691 -16.734 -0.701 1 98 2 LYS B CA 1
ATOM 805 C C . LYS B 1 2 ? -5.273 -16.25 -2.088 1 98 2 LYS B C 1
ATOM 807 O O . LYS B 1 2 ? -5.84 -16.672 -3.096 1 98 2 LYS B O 1
ATOM 812 N N . VAL B 1 3 ? -4.273 -15.367 -2.094 1 98.44 3 VAL B N 1
ATOM 813 C CA . VAL B 1 3 ? -3.949 -14.789 -3.395 1 98.44 3 VAL B CA 1
ATOM 814 C C . VAL B 1 3 ? -2.434 -14.727 -3.568 1 98.44 3 VAL B C 1
ATOM 816 O O . VAL B 1 3 ? -1.689 -14.727 -2.584 1 98.44 3 VAL B O 1
ATOM 819 N N . ILE B 1 4 ? -2.012 -14.766 -4.812 1 98.69 4 ILE B N 1
ATOM 820 C CA . ILE B 1 4 ? -0.704 -14.312 -5.273 1 98.69 4 ILE B CA 1
ATOM 821 C C . ILE B 1 4 ? -0.847 -12.969 -5.984 1 98.69 4 ILE B C 1
ATOM 823 O O . ILE B 1 4 ? -1.736 -12.789 -6.82 1 98.69 4 ILE B O 1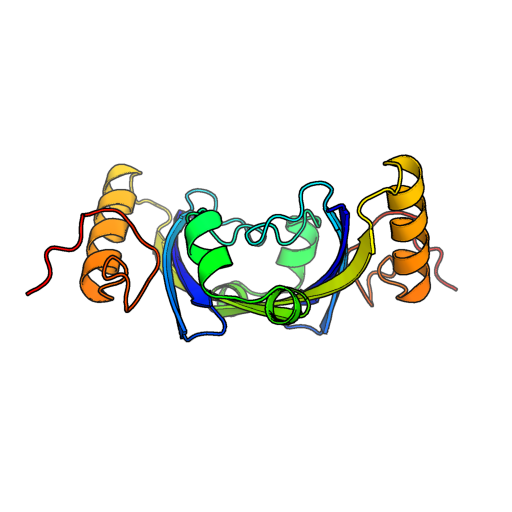
ATOM 827 N N . TYR B 1 5 ? -0.012 -12.109 -5.617 1 98.75 5 TYR B N 1
ATOM 828 C CA . TYR B 1 5 ? -0.141 -10.781 -6.203 1 98.75 5 TYR B CA 1
ATOM 829 C C . TYR B 1 5 ? 1.2 -10.281 -6.73 1 98.75 5 TYR B C 1
ATOM 831 O O . TYR B 1 5 ? 2.25 -10.836 -6.387 1 98.75 5 TYR B O 1
ATOM 839 N N . LYS B 1 6 ? 1.109 -9.336 -7.594 1 98.88 6 LYS B N 1
ATOM 840 C CA . LYS B 1 6 ? 2.238 -8.602 -8.156 1 98.88 6 LYS B CA 1
ATOM 841 C C . LYS B 1 6 ? 2.123 -7.109 -7.867 1 98.88 6 LYS B C 1
ATOM 843 O O . LYS B 1 6 ? 1.105 -6.488 -8.18 1 98.88 6 LYS B O 1
ATOM 848 N N . ILE B 1 7 ? 3.1 -6.602 -7.219 1 98.75 7 ILE B N 1
ATOM 849 C CA . ILE B 1 7 ? 3.221 -5.156 -7.078 1 98.75 7 ILE B CA 1
ATOM 850 C C . ILE B 1 7 ? 4.141 -4.605 -8.164 1 98.75 7 ILE B C 1
ATOM 852 O O . ILE B 1 7 ? 5.203 -5.176 -8.438 1 98.75 7 ILE B O 1
ATOM 856 N N . THR B 1 8 ? 3.709 -3.592 -8.836 1 98.88 8 THR B N 1
ATOM 857 C CA . THR B 1 8 ? 4.551 -2.85 -9.766 1 98.88 8 THR B CA 1
ATOM 858 C C . THR B 1 8 ? 4.879 -1.466 -9.219 1 98.88 8 THR B C 1
ATOM 860 O O . THR B 1 8 ? 3.98 -0.723 -8.82 1 98.88 8 THR B O 1
ATOM 863 N N . TYR B 1 9 ? 6.133 -1.178 -9.219 1 98.69 9 TYR B N 1
ATOM 864 C CA . TYR B 1 9 ? 6.613 0.088 -8.68 1 98.69 9 TYR B CA 1
ATOM 865 C C . TYR B 1 9 ? 6.832 1.107 -9.789 1 98.69 9 TYR B C 1
ATOM 867 O O . TYR B 1 9 ? 6.793 0.762 -10.977 1 98.69 9 TYR B O 1
ATOM 875 N N . PRO B 1 10 ? 7.07 2.389 -9.43 1 98.5 10 PRO B N 1
ATOM 876 C CA . PRO B 1 10 ? 7.195 3.451 -10.43 1 98.5 10 PRO B CA 1
ATOM 877 C C . PRO B 1 10 ? 8.352 3.215 -11.398 1 98.5 10 PRO B C 1
ATOM 879 O O . PRO B 1 10 ? 8.297 3.646 -12.555 1 98.5 10 PRO B O 1
ATOM 882 N N . ASN B 1 11 ? 9.367 2.527 -11.008 1 98.38 11 ASN B N 1
ATOM 883 C CA . ASN B 1 11 ? 10.531 2.293 -11.859 1 98.38 11 ASN B CA 1
ATOM 884 C C . ASN B 1 11 ? 10.328 1.066 -12.75 1 98.38 11 ASN B C 1
ATOM 886 O O . ASN B 1 11 ? 11.234 0.688 -13.5 1 98.38 11 ASN B O 1
ATOM 890 N N . GLY B 1 12 ? 9.227 0.417 -12.562 1 98.69 12 GLY B N 1
ATOM 891 C CA . GLY B 1 12 ? 8.906 -0.733 -13.398 1 98.69 12 GLY B CA 1
ATOM 892 C C . GLY B 1 12 ? 9.266 -2.057 -12.75 1 98.69 12 GLY B C 1
ATOM 893 O O . GLY B 1 12 ? 8.828 -3.115 -13.203 1 98.69 12 GLY B O 1
ATOM 894 N N . LYS B 1 13 ? 10.062 -1.988 -11.68 1 98.75 13 LYS B N 1
ATOM 895 C CA . LYS B 1 13 ? 10.375 -3.23 -10.984 1 98.75 13 LYS B CA 1
ATOM 896 C C . LYS B 1 13 ? 9.141 -3.801 -10.297 1 98.75 13 LYS B C 1
ATOM 898 O O . LYS B 1 13 ? 8.172 -3.078 -10.039 1 98.75 13 LYS B O 1
ATOM 903 N N . ILE B 1 14 ? 9.203 -5.09 -10.07 1 98.88 14 ILE B N 1
ATOM 904 C CA . ILE B 1 14 ? 8.016 -5.762 -9.547 1 98.88 14 ILE B CA 1
ATOM 905 C C . ILE B 1 14 ? 8.375 -6.551 -8.297 1 98.88 14 ILE B C 1
ATOM 907 O O . ILE B 1 14 ? 9.562 -6.75 -7.996 1 98.88 14 ILE B O 1
ATOM 911 N N . TYR B 1 15 ? 7.398 -6.926 -7.551 1 98.88 15 TYR B N 1
ATOM 912 C CA . TYR B 1 15 ? 7.465 -7.848 -6.418 1 98.88 15 TYR B CA 1
ATOM 913 C C . TYR B 1 15 ? 6.285 -8.812 -6.438 1 98.88 15 TYR B C 1
ATOM 915 O O . TYR B 1 15 ? 5.137 -8.398 -6.617 1 98.88 15 TYR B O 1
ATOM 923 N N . ILE B 1 16 ? 6.633 -10.039 -6.324 1 98.88 16 ILE B N 1
ATOM 924 C CA . ILE B 1 16 ? 5.609 -11.07 -6.234 1 98.88 16 ILE B CA 1
ATOM 925 C C . ILE B 1 16 ? 5.48 -11.547 -4.789 1 98.88 16 ILE B C 1
ATOM 927 O O . ILE B 1 16 ? 6.48 -11.883 -4.152 1 98.88 16 ILE B O 1
ATOM 931 N N . GLY B 1 17 ? 4.281 -11.602 -4.309 1 98.44 17 GLY B N 1
ATOM 932 C CA . GLY B 1 17 ? 4.039 -12.094 -2.959 1 98.44 17 GLY B CA 1
ATOM 933 C C . GLY B 1 17 ? 2.73 -12.844 -2.822 1 98.44 17 GLY B C 1
ATOM 934 O O . GLY B 1 17 ? 1.986 -12.992 -3.795 1 98.44 17 GLY B O 1
ATOM 935 N N . LYS B 1 18 ? 2.533 -13.406 -1.65 1 98.31 18 LYS B N 1
ATOM 936 C CA . LYS B 1 18 ? 1.275 -14.07 -1.324 1 98.31 18 LYS B CA 1
ATOM 937 C C . LYS B 1 18 ? 0.557 -13.359 -0.18 1 98.31 18 LYS B C 1
ATOM 939 O O . LYS B 1 18 ? 1.193 -12.703 0.644 1 98.31 18 LYS B O 1
ATOM 944 N N . ASP B 1 19 ? -0.71 -13.414 -0.139 1 97.38 19 ASP B N 1
ATOM 945 C CA . ASP B 1 19 ? -1.58 -12.93 0.928 1 97.38 19 ASP B CA 1
ATOM 946 C C . ASP B 1 19 ? -2.66 -13.953 1.265 1 97.38 19 ASP B C 1
ATOM 948 O O . ASP B 1 19 ? -3.545 -14.227 0.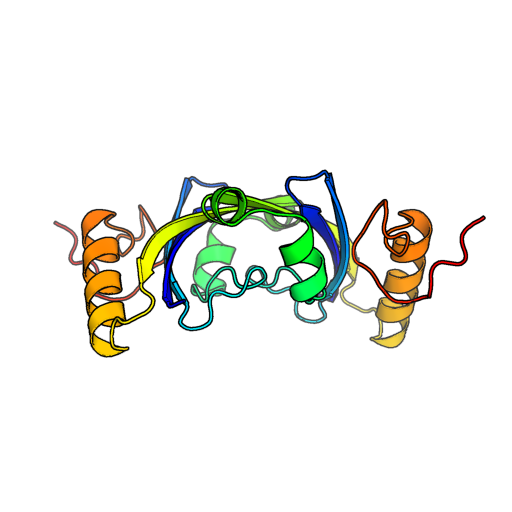45 1 97.38 19 ASP B O 1
ATOM 952 N N . LEU B 1 20 ? -2.605 -14.461 2.447 1 96.56 20 LEU B N 1
ATOM 953 C CA . LEU B 1 20 ? -3.508 -15.539 2.842 1 96.56 20 LEU B CA 1
ATOM 954 C C . LEU B 1 20 ? -4.832 -14.977 3.348 1 96.56 20 LEU B C 1
ATOM 956 O O . LEU B 1 20 ? -5.766 -15.734 3.623 1 96.56 20 LEU B O 1
ATOM 960 N N . THR B 1 21 ? -4.996 -13.688 3.463 1 92.94 21 THR B N 1
ATOM 961 C CA . THR B 1 21 ? -6.191 -13.07 4.035 1 92.94 21 THR B CA 1
ATOM 962 C C . THR B 1 21 ? -6.91 -12.219 2.992 1 92.94 21 THR B C 1
ATOM 964 O O . THR B 1 21 ? -8.055 -11.812 3.199 1 92.94 21 THR B O 1
ATOM 967 N N . ASP B 1 22 ? -6.238 -11.898 1.907 1 93.62 22 ASP B N 1
ATOM 968 C CA . ASP B 1 22 ? -6.781 -11.094 0.819 1 93.62 22 ASP B CA 1
ATOM 969 C C . ASP B 1 22 ? -7.137 -9.688 1.303 1 93.62 22 ASP B C 1
ATOM 971 O O . ASP B 1 22 ? -8.242 -9.203 1.05 1 93.62 22 ASP B O 1
ATOM 975 N N . SER B 1 23 ? -6.27 -9.102 1.997 1 92.75 23 SER B N 1
ATOM 976 C CA . SER B 1 23 ? -6.469 -7.758 2.533 1 92.75 23 SER B CA 1
ATOM 977 C C . SER B 1 23 ? -6.297 -6.699 1.449 1 92.75 23 SER B C 1
ATOM 979 O O . SER B 1 23 ? -5.293 -6.691 0.732 1 92.75 23 SER B O 1
ATOM 981 N N . ILE B 1 24 ? -7.199 -5.691 1.398 1 94.81 24 ILE B N 1
ATOM 982 C CA . ILE B 1 24 ? -7.145 -4.648 0.38 1 94.81 24 ILE B CA 1
ATOM 983 C C . ILE B 1 24 ? -6.055 -3.641 0.729 1 94.81 24 ILE B C 1
ATOM 985 O O . ILE B 1 24 ? -5.555 -2.928 -0.146 1 94.81 24 ILE B O 1
ATOM 989 N N . ASN B 1 25 ? -5.629 -3.545 1.98 1 93.25 25 ASN B N 1
ATOM 990 C CA . ASN B 1 25 ? -4.633 -2.572 2.422 1 93.25 25 ASN B CA 1
ATOM 991 C C . ASN B 1 25 ? -3.227 -3.16 2.402 1 93.25 25 ASN B C 1
ATOM 993 O O . ASN B 1 25 ? -2.25 -2.451 2.65 1 93.25 25 ASN B O 1
ATOM 997 N N . TYR B 1 26 ? -3.131 -4.391 2.066 1 93.94 26 TYR B N 1
ATOM 998 C CA . TYR B 1 26 ? -1.823 -5.039 2.096 1 93.94 26 TYR B CA 1
ATOM 999 C C . TYR B 1 26 ? -1.169 -5.004 0.719 1 93.94 26 TYR B C 1
ATOM 1001 O O . TYR B 1 26 ? -1.676 -5.605 -0.231 1 93.94 26 TYR B O 1
ATOM 1009 N N . PHE B 1 27 ? 0.003 -4.414 0.673 1 94.88 27 PHE B N 1
ATOM 1010 C CA . PHE B 1 27 ? 0.681 -4.266 -0.608 1 94.88 27 PHE B CA 1
ATOM 1011 C C . PHE B 1 27 ? 2.064 -4.902 -0.567 1 94.88 27 PHE B C 1
ATOM 1013 O O . PHE B 1 27 ? 2.986 -4.438 -1.243 1 94.88 27 PHE B O 1
ATOM 1020 N N . GLY B 1 28 ? 2.232 -5.863 0.307 1 90.62 28 GLY B N 1
ATOM 1021 C CA . GLY B 1 28 ? 3.432 -6.684 0.246 1 90.62 28 GLY B CA 1
ATOM 1022 C C . GLY B 1 28 ? 4.402 -6.402 1.376 1 90.62 28 GLY B C 1
ATOM 1023 O O . GLY B 1 28 ? 4.188 -5.488 2.176 1 90.62 28 GLY B O 1
ATOM 1024 N N . SER B 1 29 ? 5.441 -7.238 1.352 1 92.75 29 SER B N 1
ATOM 1025 C CA . SER B 1 29 ? 6.477 -7.18 2.381 1 92.75 29 SER B CA 1
ATOM 1026 C C . SER B 1 29 ? 7.871 -7.234 1.768 1 92.75 29 SER B C 1
ATOM 1028 O O . SER B 1 29 ? 8.766 -7.887 2.307 1 92.75 29 SER B O 1
ATOM 1030 N N . ALA B 1 30 ? 7.906 -6.641 0.619 1 96.38 30 ALA B N 1
ATOM 1031 C CA . ALA B 1 30 ? 9.234 -6.543 0.02 1 96.38 30 ALA B CA 1
ATOM 1032 C C . ALA B 1 30 ? 10.195 -5.793 0.94 1 96.38 30 ALA B C 1
ATOM 1034 O O . ALA B 1 30 ? 9.766 -5.043 1.818 1 96.38 30 ALA B O 1
ATOM 1035 N N . ASN B 1 31 ? 11.523 -6.094 0.73 1 97 31 ASN B N 1
ATOM 1036 C CA . ASN B 1 31 ? 12.531 -5.426 1.546 1 97 31 ASN B CA 1
ATOM 1037 C C . ASN B 1 31 ? 12.539 -3.918 1.311 1 97 31 ASN B C 1
ATOM 1039 O O . ASN B 1 31 ? 12.906 -3.455 0.23 1 97 31 ASN B O 1
ATOM 1043 N N . SER B 1 32 ? 12.195 -3.158 2.311 1 96.31 32 SER B N 1
ATOM 1044 C CA . SER B 1 32 ? 12.055 -1.71 2.191 1 96.31 32 SER B CA 1
ATOM 1045 C C . SER B 1 32 ? 13.375 -1.056 1.803 1 96.31 32 SER B C 1
ATOM 1047 O O . SER B 1 32 ? 13.406 -0.135 0.984 1 96.31 32 SER B O 1
ATOM 1049 N N . LYS B 1 33 ? 14.438 -1.528 2.418 1 95.81 33 LYS B N 1
ATOM 1050 C CA . LYS B 1 33 ? 15.742 -0.929 2.162 1 95.81 33 LYS B CA 1
ATOM 1051 C C . LYS B 1 33 ? 16.125 -1.06 0.692 1 95.81 33 LYS B C 1
ATOM 1053 O O . LYS B 1 33 ? 16.719 -0.138 0.113 1 95.81 33 LYS B O 1
ATOM 1058 N N . LEU B 1 34 ? 15.797 -2.193 0.133 1 96.94 34 LEU B N 1
ATOM 1059 C CA . LEU B 1 34 ? 16.094 -2.414 -1.278 1 96.94 34 LEU B CA 1
ATOM 1060 C C . LEU B 1 34 ? 15.289 -1.461 -2.158 1 96.94 34 LEU B C 1
ATOM 1062 O O . LEU B 1 34 ? 15.836 -0.881 -3.104 1 96.94 34 LEU B O 1
ATOM 1066 N N . ILE B 1 35 ? 14.023 -1.326 -1.85 1 97.88 35 ILE B N 1
ATOM 1067 C CA . ILE B 1 35 ? 13.164 -0.45 -2.639 1 97.88 35 ILE B CA 1
ATOM 1068 C C . ILE B 1 35 ? 13.617 0.999 -2.48 1 97.88 35 ILE B C 1
ATOM 1070 O O . ILE B 1 35 ? 13.75 1.727 -3.469 1 97.88 35 ILE B O 1
ATOM 1074 N N . GLU B 1 36 ? 13.922 1.394 -1.282 1 97.12 36 GLU B N 1
ATOM 1075 C CA . GLU B 1 36 ? 14.305 2.77 -0.978 1 97.12 36 GLU B CA 1
ATOM 1076 C C . GLU B 1 36 ? 15.555 3.18 -1.756 1 97.12 36 GLU B C 1
ATOM 1078 O O . GLU B 1 36 ? 15.695 4.34 -2.15 1 97.12 36 GLU B O 1
ATOM 1083 N N . LYS B 1 37 ? 16.422 2.234 -1.977 1 97.19 37 LYS B N 1
ATOM 1084 C CA . LYS B 1 37 ? 17.656 2.52 -2.689 1 97.19 37 LYS B CA 1
ATOM 1085 C C . LYS B 1 37 ? 17.391 2.953 -4.125 1 97.19 37 LYS B C 1
ATOM 1087 O O . LYS B 1 37 ? 18.188 3.668 -4.73 1 97.19 37 LYS B O 1
ATOM 1092 N N . ASP B 1 38 ? 16.266 2.592 -4.648 1 98.06 38 ASP B N 1
ATOM 1093 C CA . ASP B 1 38 ? 15.984 2.826 -6.062 1 98.06 38 ASP B CA 1
ATOM 1094 C C . ASP B 1 38 ? 15.219 4.133 -6.266 1 98.06 38 ASP B C 1
ATOM 1096 O O . ASP B 1 38 ? 14.945 4.523 -7.402 1 98.06 38 ASP B O 1
ATOM 1100 N N . PHE B 1 39 ? 14.836 4.816 -5.199 1 98.12 39 PHE B N 1
ATOM 1101 C CA . PHE B 1 39 ? 14.023 6.023 -5.312 1 98.12 39 PHE B CA 1
ATOM 1102 C C . PHE B 1 39 ? 14.594 7.141 -4.441 1 98.12 39 PHE B C 1
ATOM 1104 O O . PHE B 1 39 ? 14.891 6.926 -3.266 1 98.12 39 PHE B O 1
ATOM 1111 N N . THR B 1 40 ? 14.719 8.297 -5.035 1 97.56 40 THR B N 1
ATOM 1112 C CA . THR B 1 40 ? 15.133 9.469 -4.266 1 97.56 40 THR B CA 1
ATOM 1113 C C . THR B 1 40 ? 14.031 9.891 -3.293 1 97.56 40 THR B C 1
ATOM 1115 O O . THR B 1 40 ? 12.891 9.438 -3.404 1 97.56 40 THR B O 1
ATOM 1118 N N . ARG B 1 41 ? 14.414 10.734 -2.383 1 95.5 41 ARG B N 1
ATOM 1119 C CA . ARG B 1 41 ? 13.438 11.273 -1.441 1 95.5 41 ARG B CA 1
ATOM 1120 C C . ARG B 1 41 ? 12.305 11.984 -2.174 1 95.5 41 ARG B C 1
ATOM 1122 O O . ARG B 1 41 ? 11.133 11.844 -1.81 1 95.5 41 ARG B O 1
ATOM 1129 N N . GLU B 1 42 ? 12.664 12.695 -3.133 1 97.19 42 GLU B N 1
ATOM 1130 C CA . GLU B 1 42 ? 11.664 13.422 -3.914 1 97.19 42 GLU B CA 1
ATOM 1131 C C . GLU B 1 42 ? 10.703 12.469 -4.605 1 97.19 42 GLU B C 1
ATOM 1133 O O . GLU B 1 42 ? 9.484 12.695 -4.605 1 97.19 42 GLU B O 1
ATOM 1138 N N . GLU B 1 43 ? 11.211 11.391 -5.129 1 97.75 43 GLU B N 1
ATOM 1139 C CA . GLU B 1 43 ? 10.391 10.398 -5.816 1 97.75 43 GLU B CA 1
ATOM 1140 C C . GLU B 1 43 ? 9.453 9.695 -4.84 1 97.75 43 GLU B C 1
ATOM 1142 O O . GLU B 1 43 ? 8.328 9.336 -5.199 1 97.75 43 GLU B O 1
ATOM 1147 N N . ARG B 1 44 ? 9.891 9.562 -3.664 1 97 44 ARG B N 1
ATOM 1148 C CA . ARG B 1 44 ? 9.109 8.859 -2.654 1 97 44 ARG B CA 1
ATOM 1149 C C . ARG B 1 44 ? 7.965 9.727 -2.145 1 97 44 ARG B C 1
ATOM 1151 O O . ARG B 1 44 ? 7.035 9.227 -1.507 1 97 44 ARG B O 1
ATOM 1158 N N . ARG B 1 45 ? 8.023 11 -2.381 1 97.38 45 ARG B N 1
ATOM 1159 C CA . ARG B 1 45 ? 7.004 11.922 -1.887 1 97.38 45 ARG B CA 1
ATOM 1160 C C . ARG B 1 45 ? 5.711 11.789 -2.686 1 97.38 45 ARG B C 1
ATOM 1162 O O . ARG B 1 45 ? 4.66 12.266 -2.26 1 97.38 45 ARG B O 1
ATOM 1169 N N . ASP B 1 46 ? 5.828 11.312 -3.83 1 98.31 46 ASP B N 1
ATOM 1170 C CA . ASP B 1 46 ? 4.711 10.984 -4.715 1 98.31 46 ASP B CA 1
ATOM 1171 C C . ASP B 1 46 ? 4.918 9.617 -5.367 1 98.31 46 ASP B C 1
ATOM 1173 O O . ASP B 1 46 ? 5.648 9.5 -6.355 1 98.31 46 ASP B O 1
ATOM 1177 N N . PHE B 1 47 ? 4.273 8.625 -4.781 1 98.31 47 PHE B N 1
ATOM 1178 C CA . PHE B 1 47 ? 4.59 7.219 -5.023 1 98.31 47 PHE B CA 1
ATOM 1179 C C . PHE B 1 47 ? 3.34 6.438 -5.398 1 98.31 47 PHE B C 1
ATOM 1181 O O . PHE B 1 47 ? 2.393 6.355 -4.613 1 98.31 47 PHE B O 1
ATOM 1188 N N . THR B 1 48 ? 3.318 5.914 -6.645 1 98.44 48 THR B N 1
ATOM 1189 C CA . THR B 1 48 ? 2.178 5.145 -7.125 1 98.44 48 THR B CA 1
ATOM 1190 C C . THR B 1 48 ? 2.559 3.682 -7.328 1 98.44 48 THR B C 1
ATOM 1192 O O . THR B 1 48 ? 3.57 3.379 -7.965 1 98.44 48 THR B O 1
ATOM 1195 N N . ILE B 1 49 ? 1.771 2.795 -6.711 1 98.5 49 ILE B N 1
ATOM 1196 C CA . ILE B 1 49 ? 2.025 1.376 -6.945 1 98.5 49 ILE B CA 1
ATOM 1197 C C . ILE B 1 49 ? 0.751 0.701 -7.445 1 98.5 49 ILE B C 1
ATOM 1199 O O . ILE B 1 49 ? -0.356 1.182 -7.191 1 98.5 49 ILE B O 1
ATOM 1203 N N . ARG B 1 50 ? 0.967 -0.303 -8.188 1 98.75 50 ARG B N 1
ATOM 1204 C CA . ARG B 1 50 ? -0.111 -1.121 -8.734 1 98.75 50 ARG B CA 1
ATOM 1205 C C . ARG B 1 50 ? -0.038 -2.549 -8.203 1 98.75 50 ARG B C 1
ATOM 1207 O O . ARG B 1 50 ? 1.027 -3.17 -8.219 1 98.75 50 ARG B O 1
ATOM 1214 N N . LYS B 1 51 ? -1.154 -3.035 -7.633 1 98.62 51 LYS B N 1
ATOM 1215 C CA . LYS B 1 51 ? -1.283 -4.422 -7.195 1 98.62 51 LYS B CA 1
ATOM 1216 C C . LYS B 1 51 ? -2.203 -5.207 -8.125 1 98.62 51 LYS B C 1
ATOM 1218 O O . LYS B 1 51 ? -3.363 -4.836 -8.32 1 98.62 51 LYS B O 1
ATOM 1223 N N . GLN B 1 52 ? -1.686 -6.277 -8.672 1 98.75 52 GLN B N 1
ATOM 1224 C CA . GLN B 1 52 ? -2.469 -7.176 -9.508 1 98.75 52 GLN B CA 1
ATOM 1225 C C . GLN B 1 52 ? -2.553 -8.57 -8.891 1 98.75 52 GLN B C 1
ATOM 1227 O O . GLN B 1 52 ? -1.538 -9.133 -8.477 1 98.75 52 GLN B O 1
ATOM 1232 N N . ILE B 1 53 ? -3.699 -9.055 -8.797 1 98.56 53 ILE B N 1
ATOM 1233 C CA . ILE B 1 53 ? -3.869 -10.438 -8.375 1 98.56 53 ILE B CA 1
ATOM 1234 C C . ILE B 1 53 ? -3.576 -11.383 -9.539 1 98.56 53 ILE B C 1
ATOM 1236 O O . ILE B 1 53 ? -4.223 -11.297 -10.586 1 98.56 53 ILE B O 1
ATOM 1240 N N . LEU B 1 54 ? -2.68 -12.211 -9.383 1 98.62 54 LEU B N 1
ATOM 1241 C CA . LEU B 1 54 ? -2.234 -13.109 -10.438 1 98.62 54 LEU B CA 1
ATOM 1242 C C . LEU B 1 54 ? -2.932 -14.461 -10.328 1 98.62 54 LEU B C 1
ATOM 1244 O O . LEU B 1 54 ? -3.094 -15.164 -11.328 1 98.62 54 LEU B O 1
ATOM 1248 N N . TRP B 1 55 ? -3.217 -14.891 -9.172 1 98.5 55 TRP B N 1
ATOM 1249 C CA . TRP B 1 55 ? -3.807 -16.188 -8.844 1 98.5 55 TRP B CA 1
ATOM 1250 C C . TRP B 1 55 ? -4.59 -16.109 -7.535 1 98.5 55 TRP B C 1
ATOM 1252 O O . TRP B 1 55 ? -4.184 -15.422 -6.598 1 98.5 55 TRP B O 1
ATOM 1262 N N . GLU B 1 56 ? -5.688 -16.75 -7.453 1 98.19 56 GLU B N 1
ATOM 1263 C CA . GLU B 1 56 ? -6.461 -16.797 -6.215 1 98.19 56 GLU B CA 1
ATOM 1264 C C . GLU B 1 56 ? -7.164 -18.141 -6.043 1 98.19 56 GLU B C 1
ATOM 1266 O O . GLU B 1 56 ? -7.496 -18.797 -7.027 1 98.19 56 GLU B O 1
ATOM 1271 N N . SER B 1 57 ? -7.332 -18.531 -4.797 1 98.06 57 SER B N 1
ATOM 1272 C CA . SER B 1 57 ? -8 -19.781 -4.465 1 98.06 57 SER B CA 1
ATOM 1273 C C . SER B 1 57 ? -8.672 -19.703 -3.098 1 98.06 57 SER B C 1
ATOM 1275 O O . SER B 1 57 ? -8.086 -19.188 -2.145 1 98.06 57 SER B O 1
ATOM 1277 N N . GLU B 1 58 ? -9.797 -20.359 -3.014 1 97.06 58 GLU B N 1
ATOM 1278 C CA . GLU B 1 58 ? -10.492 -20.469 -1.737 1 97.06 58 GLU B CA 1
ATOM 1279 C C . GLU B 1 58 ? -10.086 -21.734 -0.992 1 97.06 58 GLU B C 1
ATOM 1281 O O . GLU B 1 58 ? -10.297 -21.844 0.217 1 97.06 58 GLU B O 1
ATOM 1286 N N . THR B 1 59 ? -9.453 -22.625 -1.681 1 97.69 59 THR B N 1
ATOM 1287 C CA . THR B 1 59 ? -9.344 -23.953 -1.106 1 97.69 59 THR B CA 1
ATOM 1288 C C . THR B 1 59 ? -7.887 -24.375 -1.005 1 97.69 59 THR B C 1
ATOM 1290 O O . THR B 1 59 ? -7.562 -25.344 -0.31 1 97.69 59 THR B O 1
ATOM 1293 N N . ALA B 1 60 ? -7.051 -23.672 -1.699 1 98.06 60 ALA B N 1
ATOM 1294 C CA . ALA B 1 60 ? -5.645 -24.078 -1.708 1 98.06 60 ALA B CA 1
ATOM 1295 C C . ALA B 1 60 ? -5.074 -24.109 -0.293 1 98.06 60 ALA B C 1
ATOM 1297 O O . ALA B 1 60 ? -5.398 -23.25 0.528 1 98.06 60 ALA B O 1
ATOM 1298 N N . THR B 1 61 ? -4.242 -25.109 -0.044 1 98.19 61 THR B N 1
ATOM 1299 C CA . THR B 1 61 ? -3.5 -25.141 1.212 1 98.19 61 THR B CA 1
ATOM 1300 C C . THR B 1 61 ? -2.406 -24.078 1.218 1 98.19 61 THR B C 1
ATOM 1302 O O . THR B 1 61 ? -2.025 -23.562 0.163 1 98.19 61 THR B O 1
ATOM 1305 N N . ASP B 1 62 ? -1.939 -23.766 2.398 1 97.62 62 ASP B N 1
ATOM 1306 C CA . ASP B 1 62 ? -0.851 -22.797 2.498 1 97.62 62 ASP B CA 1
ATOM 1307 C C . ASP B 1 62 ? 0.364 -23.25 1.693 1 97.62 62 ASP B C 1
ATOM 1309 O O . ASP B 1 62 ? 1.059 -22.422 1.088 1 97.62 62 ASP B O 1
ATOM 1313 N N . GLU B 1 63 ? 0.62 -24.484 1.716 1 97.94 63 GLU B N 1
ATOM 1314 C CA . GLU B 1 63 ? 1.743 -25.047 0.969 1 97.94 63 GLU B CA 1
ATOM 1315 C C . GLU B 1 63 ? 1.564 -24.828 -0.533 1 97.94 63 GLU B C 1
ATOM 1317 O O . GLU B 1 63 ? 2.521 -24.516 -1.238 1 97.94 63 GLU B O 1
ATOM 1322 N N . GLU B 1 64 ? 0.42 -25.094 -0.994 1 98.25 64 GLU B N 1
ATOM 1323 C CA . GLU B 1 64 ? 0.119 -24.875 -2.406 1 98.25 64 GLU B CA 1
ATOM 1324 C C . GLU B 1 64 ? 0.31 -23.406 -2.797 1 98.25 64 GLU B C 1
ATOM 1326 O O . GLU B 1 64 ? 0.854 -23.109 -3.863 1 98.25 64 GLU B O 1
ATOM 1331 N N . VAL B 1 65 ? -0.114 -22.547 -1.968 1 98.38 65 VAL B N 1
ATOM 1332 C CA . VAL B 1 65 ? 0.033 -21.125 -2.227 1 98.38 65 VAL B CA 1
ATOM 1333 C C . VAL B 1 65 ? 1.514 -20.75 -2.301 1 98.38 65 VAL B C 1
ATOM 1335 O O . VAL B 1 65 ? 1.937 -20.031 -3.199 1 98.38 65 VAL B O 1
ATOM 1338 N N . SER B 1 66 ? 2.266 -21.297 -1.423 1 98 66 SER B N 1
ATOM 1339 C CA . SER B 1 66 ? 3.701 -21.031 -1.412 1 98 66 SER B CA 1
ATOM 1340 C C . SER B 1 66 ? 4.363 -21.516 -2.691 1 98 66 SER B C 1
ATOM 1342 O O . SER B 1 66 ? 5.246 -20.859 -3.238 1 98 66 SER B O 1
ATOM 1344 N N . ARG B 1 67 ? 3.959 -22.641 -3.068 1 98 67 ARG B N 1
ATOM 1345 C CA . ARG B 1 67 ? 4.496 -23.172 -4.316 1 98 67 ARG B CA 1
ATOM 1346 C C . ARG B 1 67 ? 4.152 -22.266 -5.492 1 98 67 ARG B C 1
ATOM 1348 O O . ARG B 1 67 ? 4.996 -22 -6.352 1 98 67 ARG B O 1
ATOM 1355 N N . LYS B 1 68 ? 2.902 -21.844 -5.562 1 98.38 68 LYS B N 1
ATOM 1356 C CA . LYS B 1 68 ? 2.477 -20.938 -6.613 1 98.38 68 LYS B CA 1
ATOM 1357 C C . LYS B 1 68 ? 3.299 -19.641 -6.594 1 98.38 68 LYS B C 1
ATOM 1359 O O . LYS B 1 68 ? 3.674 -19.125 -7.645 1 98.38 68 LYS B O 1
ATOM 1364 N N . GLU B 1 69 ? 3.561 -19.188 -5.402 1 98.5 69 GLU B N 1
ATOM 1365 C CA . GLU B 1 69 ? 4.363 -17.969 -5.27 1 98.5 69 GLU B CA 1
ATOM 1366 C C . GLU B 1 69 ? 5.719 -18.141 -5.953 1 98.5 69 GLU B C 1
ATOM 1368 O O . GLU B 1 69 ? 6.129 -17.281 -6.738 1 98.5 69 GLU B O 1
ATOM 1373 N N . VAL B 1 70 ? 6.379 -19.219 -5.656 1 98.38 70 VAL B N 1
ATOM 1374 C CA . VAL B 1 70 ? 7.699 -19.469 -6.219 1 98.38 70 VAL B CA 1
ATOM 1375 C C . VAL B 1 70 ? 7.605 -19.594 -7.738 1 98.38 70 VAL B C 1
ATOM 1377 O O . VAL B 1 70 ? 8.453 -19.062 -8.461 1 98.38 70 VAL B O 1
ATOM 1380 N N . GLU B 1 71 ? 6.617 -20.25 -8.203 1 98.5 71 GLU B N 1
ATOM 1381 C CA . GLU B 1 71 ? 6.391 -20.391 -9.641 1 98.5 71 GLU B CA 1
ATOM 1382 C C . GLU B 1 71 ? 6.27 -19.016 -10.312 1 98.5 71 GLU B C 1
ATOM 1384 O O . GLU B 1 71 ? 6.871 -18.781 -11.359 1 98.5 71 GLU B O 1
ATOM 1389 N N . TYR B 1 72 ? 5.527 -18.156 -9.727 1 98.81 72 TYR B N 1
ATOM 1390 C CA . TYR B 1 72 ? 5.312 -16.828 -10.305 1 98.81 72 TYR B CA 1
ATOM 1391 C C . TYR B 1 72 ? 6.578 -15.984 -10.219 1 98.81 72 TYR B C 1
ATOM 1393 O O . TYR B 1 72 ? 6.891 -15.219 -11.133 1 98.81 72 TYR B O 1
ATOM 1401 N N . ILE B 1 73 ? 7.316 -16.109 -9.078 1 98.75 73 ILE B N 1
ATOM 1402 C CA . ILE B 1 73 ? 8.57 -15.375 -8.945 1 98.75 73 ILE B CA 1
ATOM 1403 C C . ILE B 1 73 ? 9.516 -15.758 -10.086 1 98.75 73 ILE B C 1
ATOM 1405 O O . ILE B 1 73 ? 10.109 -14.883 -10.719 1 98.75 73 ILE B O 1
ATOM 1409 N N . LYS B 1 74 ? 9.594 -17 -10.344 1 98.19 74 LYS B N 1
ATOM 1410 C CA . LYS B 1 74 ? 10.453 -17.484 -11.422 1 98.19 74 LYS B CA 1
ATOM 1411 C C . LYS B 1 74 ? 9.93 -17.062 -12.789 1 98.19 74 LYS B C 1
ATOM 1413 O O . LYS B 1 74 ? 10.695 -16.625 -13.641 1 98.19 74 LYS B O 1
ATOM 1418 N N . TYR B 1 75 ? 8.656 -17.203 -12.969 1 98.5 75 TYR B N 1
ATOM 1419 C CA . TYR B 1 75 ? 8.039 -16.844 -14.242 1 98.5 75 TYR B CA 1
ATOM 1420 C C . TYR B 1 75 ? 8.305 -15.391 -14.594 1 98.5 75 TYR B C 1
ATOM 1422 O O . TYR B 1 75 ? 8.656 -15.078 -15.734 1 98.5 75 TYR B O 1
ATOM 1430 N N . TYR B 1 76 ? 8.211 -14.516 -13.656 1 98.69 76 TYR B N 1
ATOM 1431 C CA . TYR B 1 76 ? 8.359 -13.086 -13.891 1 98.69 76 TYR B CA 1
ATOM 1432 C C . TYR B 1 76 ? 9.805 -12.648 -13.695 1 98.69 76 TYR B C 1
ATOM 1434 O O . TYR B 1 76 ? 10.148 -11.477 -13.898 1 98.69 76 TYR B O 1
ATOM 1442 N N . ASN B 1 77 ? 10.609 -13.57 -13.188 1 98.5 77 ASN B N 1
ATOM 1443 C CA . ASN B 1 77 ? 12.016 -13.289 -12.93 1 98.5 77 ASN B CA 1
ATOM 1444 C C . ASN B 1 77 ? 12.18 -12.141 -11.93 1 98.5 77 ASN B C 1
ATOM 1446 O O . ASN B 1 77 ? 13.055 -11.289 -12.094 1 98.5 77 ASN B O 1
ATOM 1450 N N . SER B 1 78 ? 11.312 -12.133 -10.914 1 98.69 78 SER B N 1
ATOM 1451 C CA . SER B 1 78 ? 11.297 -11 -10 1 98.69 78 SER B CA 1
ATOM 1452 C C . SER B 1 78 ? 12.398 -11.117 -8.953 1 98.69 78 SER B C 1
ATOM 1454 O O . SER B 1 78 ? 12.648 -10.18 -8.195 1 98.69 78 SER B O 1
ATOM 1456 N N . ASN B 1 79 ? 13.078 -12.211 -8.914 1 98.5 79 ASN B N 1
ATOM 1457 C CA . ASN B 1 79 ? 14.242 -12.383 -8.047 1 98.5 79 ASN B CA 1
ATOM 1458 C C . ASN B 1 79 ? 15.516 -11.852 -8.711 1 98.5 79 ASN B C 1
ATOM 1460 O O . ASN B 1 79 ? 16.578 -11.797 -8.078 1 98.5 79 ASN B O 1
ATOM 1464 N N . ASN B 1 80 ? 15.461 -11.539 -9.969 1 98.44 80 ASN B N 1
ATOM 1465 C CA . ASN B 1 80 ? 16.5 -10.758 -10.633 1 98.44 80 ASN B CA 1
ATOM 1466 C C . ASN B 1 80 ? 16.469 -9.297 -10.188 1 98.44 80 ASN B C 1
ATOM 1468 O O . ASN B 1 80 ? 15.492 -8.594 -10.43 1 98.44 80 ASN B O 1
ATOM 1472 N N . PRO B 1 81 ? 17.562 -8.859 -9.586 1 97.25 81 PRO B N 1
ATOM 1473 C CA . PRO B 1 81 ? 17.562 -7.496 -9.055 1 97.25 81 PRO B CA 1
ATOM 1474 C C . PRO B 1 81 ? 17.297 -6.438 -10.125 1 97.25 81 PRO B C 1
ATOM 1476 O O . PRO B 1 81 ? 16.875 -5.324 -9.805 1 97.25 81 PRO B O 1
ATOM 1479 N N . GLU B 1 82 ? 17.5 -6.762 -11.336 1 97.69 82 GLU B N 1
ATOM 1480 C CA . GLU B 1 82 ? 17.234 -5.824 -12.422 1 97.69 82 GLU B CA 1
ATOM 1481 C C . GLU B 1 82 ? 15.734 -5.773 -12.734 1 97.69 82 GLU B C 1
ATOM 1483 O O . GLU B 1 82 ? 15.258 -4.82 -13.359 1 97.69 82 GLU B O 1
ATOM 1488 N N . VAL B 1 83 ? 15.023 -6.801 -12.25 1 98.56 83 VAL B N 1
ATOM 1489 C CA . VAL B 1 83 ? 13.625 -6.953 -12.648 1 98.56 83 VAL B CA 1
ATOM 1490 C C . VAL B 1 83 ? 12.719 -6.707 -11.445 1 98.56 83 VAL B C 1
ATOM 1492 O O . VAL B 1 83 ? 11.648 -6.105 -11.578 1 98.56 83 VAL B O 1
ATOM 1495 N N . GLY B 1 84 ? 13.195 -7.25 -10.328 1 98.62 84 GLY B N 1
ATOM 1496 C CA . GLY B 1 84 ? 12.266 -7.164 -9.211 1 98.62 84 GLY B CA 1
ATOM 1497 C C . GLY B 1 84 ? 12.961 -7.16 -7.863 1 98.62 84 GLY B C 1
ATOM 1498 O O . GLY B 1 84 ? 14.18 -6.977 -7.785 1 98.62 84 GLY B O 1
ATOM 1499 N N . TYR B 1 85 ? 12.164 -7.273 -6.77 1 98.69 85 TYR B N 1
ATOM 1500 C CA . TYR B 1 85 ? 12.664 -7.074 -5.414 1 98.69 85 TYR B CA 1
ATOM 1501 C C . TYR B 1 85 ? 12.617 -8.375 -4.617 1 98.69 85 TYR B C 1
ATOM 1503 O O . TYR B 1 85 ? 12.977 -8.398 -3.439 1 98.69 85 TYR B O 1
ATOM 1511 N N . ASN B 1 86 ? 12.094 -9.453 -5.312 1 98.56 86 ASN B N 1
ATOM 1512 C CA . ASN B 1 86 ? 12.148 -10.719 -4.59 1 98.56 86 ASN B CA 1
ATOM 1513 C C . ASN B 1 86 ? 13.594 -11.164 -4.363 1 98.56 86 ASN B C 1
ATOM 1515 O O . ASN B 1 86 ? 14.438 -11.023 -5.246 1 98.56 86 ASN B O 1
ATOM 1519 N N . GLN B 1 87 ? 13.789 -11.727 -3.168 1 97.19 87 GLN B N 1
ATOM 1520 C CA . GLN B 1 87 ? 15.148 -12.117 -2.814 1 97.19 87 GLN B CA 1
ATOM 1521 C C . GLN B 1 87 ? 15.289 -13.641 -2.766 1 97.19 87 GLN B C 1
ATOM 1523 O O . GLN B 1 87 ? 16.406 -14.164 -2.721 1 97.19 87 GLN B O 1
ATOM 1528 N N . TRP B 1 88 ? 14.148 -14.219 -2.713 1 94.94 88 TRP B N 1
ATOM 1529 C CA . TRP B 1 88 ? 14.141 -15.68 -2.711 1 94.94 88 TRP B CA 1
ATOM 1530 C C . TRP B 1 88 ? 13.219 -16.219 -3.803 1 94.94 88 TRP B C 1
ATOM 1532 O O . TRP B 1 88 ? 12.109 -15.719 -3.988 1 94.94 88 TRP B O 1
ATOM 1542 N N . PRO B 1 89 ? 13.586 -17.25 -4.484 1 95.38 89 PRO B N 1
ATOM 1543 C CA . PRO B 1 89 ? 14.891 -17.906 -4.48 1 95.38 89 PRO B CA 1
ATOM 1544 C C . PRO B 1 89 ? 16 -17.016 -5.031 1 95.38 89 PRO B C 1
ATOM 1546 O O . PRO B 1 89 ? 15.719 -16.031 -5.711 1 95.38 89 PRO B O 1
ATOM 1549 N N . LYS B 1 90 ? 17.203 -17.297 -4.719 1 94.5 90 LYS B N 1
ATOM 1550 C CA . LYS B 1 90 ? 18.328 -16.5 -5.164 1 94.5 90 LYS B CA 1
ATOM 1551 C C . LYS B 1 90 ? 18.453 -16.516 -6.684 1 94.5 90 LYS B C 1
ATOM 1553 O O . LYS B 1 90 ? 18.312 -17.578 -7.309 1 94.5 90 LYS B O 1
ATOM 1558 N N . PHE B 1 91 ? 18.625 -15.32 -7.141 1 92.88 91 PHE B N 1
ATOM 1559 C CA . PHE B 1 91 ? 18.828 -15.203 -8.578 1 92.88 91 PHE B CA 1
ATOM 1560 C C . PHE B 1 91 ? 20.219 -15.711 -8.961 1 92.88 91 PHE B C 1
ATOM 1562 O O . PHE B 1 91 ? 21.219 -15.305 -8.375 1 92.88 91 PHE B O 1
ATOM 1569 N N . LYS B 1 92 ? 20.281 -16.703 -9.805 1 87.31 92 LYS B N 1
ATOM 1570 C CA . LYS B 1 92 ? 21.562 -17.203 -10.32 1 87.31 92 LYS B CA 1
ATOM 1571 C C . LYS B 1 92 ? 21.844 -16.641 -11.719 1 87.31 92 LYS B C 1
ATOM 1573 O O . LYS B 1 92 ? 21.094 -16.906 -12.656 1 87.31 92 LYS B O 1
ATOM 1578 N N . GLY B 1 93 ? 22.188 -15.367 -11.82 1 71.88 93 GLY B N 1
ATOM 1579 C CA . GLY B 1 93 ? 22.547 -14.734 -13.078 1 71.88 93 GLY B CA 1
ATOM 1580 C C . GLY B 1 93 ? 22.906 -15.727 -14.164 1 71.88 93 GLY B C 1
ATOM 1581 O O . GLY B 1 93 ? 23.391 -16.812 -13.875 1 71.88 93 GLY B O 1
ATOM 1582 N N . THR B 1 94 ? 22.125 -15.758 -15.242 1 52.88 94 THR B N 1
ATOM 1583 C CA . THR B 1 94 ? 22.75 -16.453 -16.359 1 52.88 94 THR B CA 1
ATOM 1584 C C . THR B 1 94 ? 23.938 -15.648 -16.891 1 52.88 94 THR B C 1
ATOM 1586 O O . THR B 1 94 ? 23.984 -14.422 -16.734 1 52.88 94 THR B O 1
#

Solvent-accessible surface area (backbone atoms only — not comparable to full-atom values): 10552 Å² total; per-residue (Å²): 83,29,34,29,35,34,36,36,41,82,88,65,34,28,35,62,42,72,37,78,69,58,55,86,70,62,79,64,80,67,56,51,70,65,57,49,73,76,43,53,74,72,52,59,36,58,37,50,40,34,38,31,57,77,46,76,41,83,75,66,49,74,65,54,50,52,51,50,39,53,52,49,30,59,72,68,38,16,25,34,76,91,40,14,59,32,69,69,65,71,60,73,79,127,82,30,33,30,34,36,36,37,41,83,86,64,34,29,36,61,42,73,36,77,71,59,56,85,69,62,79,65,81,67,57,53,70,66,55,50,72,76,46,54,74,73,50,59,36,59,37,50,39,36,39,32,55,76,45,74,39,83,73,66,50,74,66,55,50,52,50,53,39,53,52,49,30,61,73,67,38,16,26,34,77,89,40,13,58,31,68,72,66,72,59,73,80,128

pLDDT: mean 96.53, std 5.63, range [52.78, 98.88]

Foldseek 3Di:
DKFWKWKAWPVGAIDIDIDGVPDPPDDDDFDPVLVPVVDDPVRVVDIDMDMDTPDDDDDDDPVRRVVVRVVVCVVQVQCPSVHHRDVPPHDDDD/DKFWKWKAWPVGAIDIDIDGVPDPPDDDDFDPVLVPVVDDPVRVVDIDMDMDTDDDDDDDDPVRSVVVRVVVCVVQVQCPSVHHRDVPPHDDDD

Secondary structure (DSSP, 8-state):
-EEEEEEE-TTS-EEEEEESS--TT------HHHHHHTS-HHHHTEEEEEEEEEEEESS--HHHHHHHHHHHHHHHTTTSTTTB---SSPP---/-EEEEEEE-TTS-EEEEEESS--TT------HHHHHHTS-HHHHTEEEEEEEEEEEESS--HHHHHHHHHHHHHHHTTTSTTTB---SSPP---

Nearest PDB structures (foldseek):
  1tza-assembly1_A  TM=4.463E-01  e=3.160E+00  Shewanella oneidensis MR-1
  5vi5-assembly1_J  TM=2.937E-01  e=2.784E+00  Mycolicibacterium smegmatis MC2 155
  8jke-assembly1_G  TM=4.160E-01  e=6.765E+00  Streptomyces coelicolor A3(2)
  8dy7-assembly1_G  TM=4.039E-01  e=9.289E+00  Streptomyces venezuelae
  1tza-assembly1_A  TM=4.362E-01  e=2.857E+00  Shewanella oneidensis MR-1